Protein AF-A0A385U090-F1 (afdb_monomer_lite)

Secondary structure (DSSP, 8-state):
----------------PPB--HHHHHHHHHHHHHHHHHHHHHHHHHHHHS-GGGGGGEEEEEEEEEEESS--BPPHHHHHTTEEEETTEEEEEEEEEEE-HHHHHHHHHHHHHHTT---EEEEEEEEETTEEEEEEEEEEE-TTS-EEEEEEEEE--TT-SGGGGT-HHHHHHHHHHHHHHHHTTTT--TT-S--HHHHHHHHHHHHHHHHHHHHHHHHHHHHTT-----------------------HHHHHHHHHHHHHHHTTTS-HHHHHHHHHHHHTS---S-GGGS-HHHHHHHHHHHHHHHHHHHH-

Sequence (313 aa):
MAGNHGRWQHDGSESQKKELSGGLADHLLGVAFEKRKLAKDHIQQVYDSVPAKYHKHIRILSQKEKIWDKDFFLTDEQRRRGLHSYHSKTFVETFRPYVDVEGRITEMIDVHQEHDSGYTLETYADQIGTHWVIECVFDGLNKKGQPVKTRDRAVIGFGGTGVDATNPIENATTSAVGRSLAQAGYGCIGSGLTSFEDMFIDISRQKALEDLNNERKSRVMNQNDRGDVQDLDRDFSRMTKQTCEPDDPVKMKNSLINQLIHLTKGFDQTYVKNRISQLLKVTFNGRFNSLEVGQLRLVEMYFKQEIEDQQVS

Foldseek 3Di:
DDDDDDDPPPPDPPVPFAADDDPSLVVLLVVLQVQQVVLVVLVVLQCVPDPPVLPVQKDKDKDWAWPFQAFHDYDPVSVVSQWDGDPRTITGIHIHIFGFLVSLVVLQVVLCVVQVHDKDWDWDWDDDPPWIKIKIWIFAAASVRHTDIFIFIFTQLDVADDCSPPPSPVVRSRLNSSLRSVVSVGRDRPDDSPHVSVVVCVVSVVVVVVVVVVVVVVVVVVVVPDDDDDDDDDDDDDDDPPPPDPDDLVNLLVVLQVLLCVLCVPPDLVVLQVVLCVQVVHNRPSHSVVDHSVSSVSSNVVSVVVVVVVVVD

Radius of gyration: 26.28 Å; chains: 1; bounding box: 70×74×56 Å

Organism: Paenibacillus lautus (NCBI:txid1401)

pLDDT: mean 83.62, std 20.25, range [34.16, 98.69]

Structure (mmCIF, N/CA/C/O backbone):
data_AF-A0A385U090-F1
#
_entry.id   AF-A0A385U090-F1
#
loop_
_atom_site.group_PDB
_atom_site.id
_atom_site.type_symbol
_atom_site.label_atom_id
_atom_site.label_alt_id
_atom_site.label_comp_id
_atom_site.label_asym_id
_atom_site.label_entity_id
_atom_site.label_seq_id
_atom_site.pdbx_PDB_ins_code
_atom_site.Cartn_x
_atom_site.Cartn_y
_atom_site.Cartn_z
_atom_site.occupancy
_atom_site.B_iso_or_equiv
_atom_site.auth_seq_id
_atom_site.auth_comp_id
_atom_site.auth_asym_id
_atom_site.auth_atom_id
_atom_site.pdbx_PDB_model_num
ATOM 1 N N . MET A 1 1 ? 29.083 -45.190 -1.807 1.00 43.16 1 MET A N 1
ATOM 2 C CA . MET A 1 1 ? 27.803 -44.866 -2.468 1.00 43.16 1 MET A CA 1
ATOM 3 C C . MET A 1 1 ? 27.983 -43.535 -3.175 1.00 43.16 1 MET A C 1
ATOM 5 O O . MET A 1 1 ? 28.222 -42.541 -2.504 1.00 43.16 1 MET A O 1
ATOM 9 N N . ALA A 1 2 ? 28.029 -43.551 -4.506 1.00 34.72 2 ALA A N 1
ATOM 10 C CA . ALA A 1 2 ? 28.330 -42.381 -5.326 1.00 34.72 2 ALA A CA 1
ATOM 11 C C . ALA A 1 2 ? 27.049 -41.565 -5.561 1.00 34.72 2 ALA A C 1
ATOM 13 O O . ALA A 1 2 ? 26.057 -42.101 -6.053 1.00 34.72 2 ALA A O 1
ATOM 14 N N . GLY A 1 3 ? 27.067 -40.294 -5.156 1.00 38.06 3 GLY A N 1
ATOM 15 C CA . GLY A 1 3 ? 25.958 -39.361 -5.325 1.00 38.06 3 GLY A CA 1
ATOM 16 C C . GLY A 1 3 ? 25.846 -38.905 -6.776 1.00 38.06 3 GLY A C 1
ATOM 17 O O . GLY A 1 3 ? 26.773 -38.318 -7.329 1.00 38.06 3 GLY A O 1
ATOM 18 N N . ASN A 1 4 ? 24.702 -39.198 -7.384 1.00 42.66 4 ASN A N 1
ATOM 19 C CA . ASN A 1 4 ? 24.348 -38.815 -8.740 1.00 42.66 4 ASN A CA 1
ATOM 20 C C . ASN A 1 4 ? 23.960 -37.323 -8.758 1.00 42.66 4 ASN A C 1
ATOM 22 O O . ASN A 1 4 ? 22.844 -36.962 -8.386 1.00 42.66 4 ASN A O 1
ATOM 26 N N . HIS A 1 5 ? 24.889 -36.441 -9.133 1.00 43.16 5 HIS A N 1
ATOM 27 C CA . HIS A 1 5 ? 24.598 -35.023 -9.345 1.00 43.16 5 HIS A CA 1
ATOM 28 C C . HIS A 1 5 ? 23.884 -34.839 -10.688 1.00 43.16 5 HIS A C 1
ATOM 30 O O . HIS A 1 5 ? 24.512 -34.814 -11.747 1.00 43.16 5 HIS A O 1
ATOM 36 N N . GLY A 1 6 ? 22.556 -34.710 -10.629 1.00 43.78 6 GLY A N 1
ATOM 37 C CA . GLY A 1 6 ? 21.714 -34.346 -11.763 1.00 43.78 6 GLY A CA 1
ATOM 38 C C . GLY A 1 6 ? 22.148 -33.006 -12.356 1.00 43.78 6 GLY A C 1
ATOM 39 O O . GLY A 1 6 ? 21.967 -31.946 -11.757 1.00 43.78 6 GLY A O 1
ATOM 40 N N . ARG A 1 7 ? 22.755 -33.079 -13.539 1.00 42.81 7 ARG A N 1
ATOM 41 C CA . ARG A 1 7 ? 23.163 -31.950 -14.371 1.00 42.81 7 ARG A CA 1
ATOM 42 C C . ARG A 1 7 ? 21.901 -31.355 -14.994 1.00 42.81 7 ARG A C 1
ATOM 44 O O . ARG A 1 7 ? 21.376 -31.908 -15.954 1.00 42.81 7 ARG A O 1
ATOM 51 N N . TRP A 1 8 ? 21.400 -30.261 -14.428 1.00 44.75 8 TRP A N 1
ATOM 52 C CA . TRP A 1 8 ? 20.322 -29.478 -15.032 1.00 44.75 8 TRP A CA 1
ATOM 53 C C . TRP A 1 8 ? 20.820 -28.919 -16.369 1.00 44.75 8 TRP A C 1
ATOM 55 O O . TRP A 1 8 ? 21.643 -28.004 -16.404 1.00 44.75 8 TRP A O 1
ATOM 65 N N . GLN A 1 9 ? 20.379 -29.518 -17.475 1.00 41.75 9 GLN A N 1
ATOM 66 C CA . GLN A 1 9 ? 20.549 -28.948 -18.805 1.00 41.75 9 GLN A CA 1
ATOM 67 C C . GLN A 1 9 ? 19.561 -27.785 -18.923 1.00 41.75 9 GLN A C 1
ATOM 69 O O . GLN A 1 9 ? 18.361 -27.991 -19.072 1.00 41.75 9 GLN A O 1
ATOM 74 N N . HIS A 1 10 ? 20.065 -26.558 -18.789 1.00 47.38 10 HIS A N 1
ATOM 75 C CA . HIS A 1 10 ? 19.326 -25.374 -19.206 1.00 47.38 10 HIS A CA 1
ATOM 76 C C . HIS A 1 10 ? 19.233 -25.398 -20.731 1.00 47.38 10 HIS A C 1
ATOM 78 O O . HIS A 1 10 ? 20.244 -25.261 -21.418 1.00 47.38 10 HIS A O 1
ATOM 84 N N . ASP A 1 11 ? 18.024 -25.625 -21.235 1.00 43.97 11 ASP A N 1
ATOM 85 C CA . ASP A 1 11 ? 17.726 -25.642 -22.660 1.00 43.97 11 ASP A CA 1
ATOM 86 C C . ASP A 1 11 ? 18.003 -24.251 -23.260 1.00 43.97 11 ASP A C 1
ATOM 88 O O . ASP A 1 11 ? 17.459 -23.222 -22.839 1.00 43.97 11 ASP A O 1
ATOM 92 N N . GLY A 1 12 ? 18.981 -24.225 -24.162 1.00 46.25 12 GLY A N 1
ATOM 93 C CA . GLY A 1 12 ? 19.768 -23.059 -24.549 1.00 46.25 12 GLY A CA 1
ATOM 94 C C . GLY A 1 12 ? 19.120 -22.220 -25.639 1.00 46.25 12 GLY A C 1
ATOM 95 O O . GLY A 1 12 ? 19.606 -22.185 -26.766 1.00 46.25 12 GLY A O 1
ATOM 96 N N . SER A 1 13 ? 18.088 -21.458 -25.285 1.00 50.94 13 SER A N 1
ATOM 97 C CA . SER A 1 13 ? 17.701 -20.270 -26.057 1.00 50.94 13 SER A CA 1
ATOM 98 C C . SER A 1 13 ? 18.010 -18.996 -25.269 1.00 50.94 13 SER A C 1
ATOM 100 O O . SER A 1 13 ? 17.135 -18.184 -24.969 1.00 50.94 13 SER A O 1
ATOM 102 N N . GLU A 1 14 ? 19.292 -18.793 -24.934 1.00 58.31 14 GLU A N 1
ATOM 103 C CA . GLU A 1 14 ? 19.805 -17.467 -24.567 1.00 58.31 14 GLU A CA 1
ATOM 104 C C . GLU A 1 14 ? 19.664 -16.548 -25.786 1.00 58.31 14 GLU A C 1
ATOM 106 O O . GLU A 1 14 ? 20.585 -16.348 -26.577 1.00 58.31 14 GLU A O 1
ATOM 111 N N . SER A 1 15 ? 18.464 -15.998 -25.970 1.00 63.72 15 SER A N 1
ATOM 112 C CA . SER A 1 15 ? 18.256 -14.869 -26.864 1.00 63.72 15 SER A CA 1
ATOM 113 C C . SER A 1 15 ? 19.209 -13.775 -26.403 1.00 63.72 15 SER A C 1
ATOM 115 O O . SER A 1 15 ? 19.031 -13.224 -25.316 1.00 63.72 15 SER A O 1
ATOM 117 N N . GLN A 1 16 ? 20.253 -13.516 -27.195 1.00 80.38 16 GLN A N 1
ATOM 118 C CA . GLN A 1 16 ? 21.273 -12.519 -26.889 1.00 80.38 16 GLN A CA 1
ATOM 119 C C . GLN A 1 16 ? 20.584 -11.204 -26.528 1.00 80.38 16 GLN A C 1
ATOM 121 O O . GLN A 1 16 ? 19.959 -10.556 -27.376 1.00 80.38 16 GLN A O 1
ATOM 126 N N . LYS A 1 17 ? 20.651 -10.832 -25.246 1.00 85.62 17 LYS A N 1
ATOM 127 C CA . LYS A 1 17 ? 20.051 -9.589 -24.772 1.00 85.62 17 LYS A CA 1
ATOM 128 C C . LYS A 1 17 ? 20.742 -8.445 -25.490 1.00 85.62 17 LYS A C 1
ATOM 130 O O . LYS A 1 17 ? 21.960 -8.305 -25.416 1.00 85.62 17 LYS A O 1
ATOM 135 N N . LYS A 1 18 ? 19.959 -7.622 -26.181 1.00 93.44 18 LYS A N 1
ATOM 136 C CA . LYS A 1 18 ? 20.488 -6.419 -26.818 1.00 93.44 18 LYS A CA 1
ATOM 137 C C . LYS A 1 18 ? 20.884 -5.422 -25.733 1.00 93.44 18 LYS A C 1
ATOM 139 O O . LYS A 1 18 ? 20.176 -5.267 -24.735 1.00 93.44 18 LYS A O 1
ATOM 144 N N . GLU A 1 19 ? 22.013 -4.758 -25.928 1.00 95.88 19 GLU A N 1
ATOM 145 C CA . GLU A 1 19 ? 22.405 -3.626 -25.094 1.00 95.88 19 GLU A CA 1
ATOM 146 C C . GLU A 1 19 ? 21.420 -2.469 -25.288 1.00 95.88 19 GLU A C 1
ATOM 148 O O . GLU A 1 19 ? 20.970 -2.199 -26.407 1.00 95.88 19 GLU A O 1
ATOM 153 N N . LEU A 1 20 ? 21.057 -1.799 -24.192 1.00 95.69 20 LEU A N 1
ATOM 154 C CA . LEU A 1 20 ? 20.222 -0.606 -24.251 1.00 95.69 20 LEU A CA 1
ATOM 155 C C . LEU A 1 20 ? 21.060 0.580 -24.748 1.00 95.69 20 LEU A C 1
ATOM 157 O O . LEU A 1 20 ? 21.873 1.117 -23.998 1.00 95.69 20 LEU A O 1
ATOM 161 N N . SER A 1 21 ? 20.841 1.010 -25.990 1.00 96.12 21 SER A N 1
ATOM 162 C CA . SER A 1 21 ? 21.593 2.101 -26.624 1.00 96.12 21 SER A CA 1
ATOM 163 C C . SER A 1 21 ? 20.709 3.043 -27.458 1.00 96.12 21 SER A C 1
ATOM 165 O O . SER A 1 21 ? 19.526 2.779 -27.699 1.00 96.12 21 SER A O 1
ATOM 167 N N . GLY A 1 22 ? 21.287 4.174 -27.879 1.00 96.19 22 GLY A N 1
ATOM 168 C CA . GLY A 1 22 ? 20.641 5.182 -28.727 1.00 96.19 22 GLY A CA 1
ATOM 169 C C . GLY A 1 22 ? 19.466 5.904 -28.058 1.00 96.19 22 GLY A C 1
ATOM 170 O O . GLY A 1 22 ? 19.339 5.919 -26.836 1.00 96.19 22 GLY A O 1
ATOM 171 N N . GLY A 1 23 ? 18.563 6.466 -28.867 1.00 96.50 23 GLY A N 1
ATOM 172 C CA . GLY A 1 23 ? 17.454 7.291 -28.364 1.00 96.50 23 GLY A CA 1
ATOM 173 C C . GLY A 1 23 ? 16.483 6.565 -27.422 1.00 96.50 23 GLY A C 1
ATOM 174 O O . GLY A 1 23 ? 15.829 7.204 -26.601 1.00 96.50 23 GLY A O 1
ATOM 175 N N . LEU A 1 24 ? 16.409 5.228 -27.481 1.00 96.12 24 LEU A N 1
ATOM 176 C CA . LEU A 1 24 ? 15.633 4.450 -26.512 1.00 96.12 24 LEU A CA 1
ATOM 177 C C . LEU A 1 24 ? 16.283 4.467 -25.121 1.00 96.12 24 LEU A C 1
ATOM 179 O O . LEU A 1 24 ? 15.573 4.564 -24.122 1.00 96.12 24 LEU A O 1
ATOM 183 N N . ALA A 1 25 ? 17.616 4.393 -25.050 1.00 96.94 25 ALA A N 1
ATOM 184 C CA . ALA A 1 25 ? 18.343 4.497 -23.789 1.00 96.94 25 ALA A CA 1
ATOM 185 C C . ALA A 1 25 ? 18.103 5.860 -23.135 1.00 96.94 25 ALA A C 1
ATOM 187 O O . ALA A 1 25 ? 17.746 5.915 -21.958 1.00 96.94 25 ALA A O 1
ATOM 188 N N . ASP A 1 26 ? 18.211 6.938 -23.915 1.00 96.81 26 ASP A N 1
ATOM 189 C CA . ASP A 1 26 ? 17.968 8.303 -23.440 1.00 96.81 26 ASP A CA 1
ATOM 190 C C . ASP A 1 26 ? 16.534 8.476 -22.936 1.00 96.81 26 ASP A C 1
ATOM 192 O O . ASP A 1 26 ? 16.309 9.035 -21.861 1.00 96.81 26 ASP A O 1
ATOM 196 N N . HIS A 1 27 ? 15.559 7.924 -23.664 1.00 96.94 27 HIS A N 1
ATOM 197 C CA . HIS A 1 27 ? 14.160 7.945 -23.254 1.00 96.94 27 HIS A CA 1
ATOM 198 C C . HIS A 1 27 ? 13.934 7.220 -21.917 1.00 96.94 27 HIS A C 1
ATOM 200 O O . HIS A 1 27 ? 13.366 7.804 -20.993 1.00 96.94 27 HIS A O 1
ATOM 206 N N . LEU A 1 28 ? 14.402 5.971 -21.780 1.00 96.88 28 LEU A N 1
ATOM 207 C CA . LEU A 1 28 ? 14.214 5.193 -20.548 1.00 96.88 28 LEU A CA 1
ATOM 208 C C . LEU A 1 28 ? 14.949 5.812 -19.353 1.00 96.88 28 LEU A C 1
ATOM 210 O O . LEU A 1 28 ? 14.422 5.801 -18.240 1.00 96.88 28 LEU A O 1
ATOM 214 N N . LEU A 1 29 ? 16.132 6.389 -19.574 1.00 96.94 29 LEU A N 1
ATOM 215 C CA . LEU A 1 29 ? 16.861 7.130 -18.546 1.00 96.94 29 LEU A CA 1
ATOM 216 C C . LEU A 1 29 ? 16.132 8.412 -18.131 1.00 96.94 29 LEU A C 1
ATOM 218 O O . LEU A 1 29 ? 16.083 8.707 -16.938 1.00 96.94 29 LEU A O 1
ATOM 222 N N . GLY A 1 30 ? 15.531 9.137 -19.078 1.00 95.19 30 GLY A N 1
ATOM 223 C CA . GLY A 1 30 ? 14.687 10.298 -18.791 1.00 95.19 30 GLY A CA 1
ATOM 224 C C . GLY A 1 30 ? 13.473 9.932 -17.934 1.00 95.19 30 GLY A C 1
ATOM 225 O O . GLY A 1 30 ? 13.233 10.556 -16.901 1.00 95.19 30 GLY A O 1
ATOM 226 N N . VAL A 1 31 ? 12.761 8.858 -18.296 1.00 95.25 31 VAL A N 1
ATOM 227 C CA . VAL A 1 31 ? 11.624 8.337 -17.513 1.00 95.25 31 VAL A CA 1
ATOM 228 C C . VAL A 1 31 ? 12.063 7.906 -16.111 1.00 95.25 31 VAL A C 1
ATOM 230 O O . VAL A 1 31 ? 11.397 8.226 -15.125 1.00 95.25 31 VAL A O 1
ATOM 233 N N . ALA A 1 32 ? 13.189 7.196 -16.001 1.00 96.12 32 ALA A N 1
ATOM 234 C CA . ALA A 1 32 ? 13.725 6.766 -14.714 1.00 96.12 32 ALA A CA 1
ATOM 235 C C . ALA A 1 32 ? 14.121 7.956 -13.828 1.00 96.12 32 ALA A C 1
ATOM 237 O O . ALA A 1 32 ? 13.836 7.951 -12.629 1.00 96.12 32 ALA A O 1
ATOM 238 N N . PHE A 1 33 ? 14.738 8.987 -14.410 1.00 96.25 33 PHE A N 1
ATOM 239 C CA . PHE A 1 33 ? 15.107 10.209 -13.704 1.00 96.25 33 PHE A CA 1
ATOM 240 C C . PHE A 1 33 ? 13.880 10.939 -13.148 1.00 96.25 33 PHE A C 1
ATOM 242 O O . PHE A 1 33 ? 13.846 11.225 -11.952 1.00 96.25 33 PHE A O 1
ATOM 249 N N . GLU A 1 34 ? 12.857 11.171 -13.975 1.00 93.81 34 GLU A N 1
ATOM 250 C CA . GLU A 1 34 ? 11.607 11.815 -13.549 1.00 93.81 34 GLU A CA 1
ATOM 251 C C . GLU A 1 34 ? 10.923 11.031 -12.422 1.00 93.81 34 GLU A C 1
ATOM 253 O O . GLU A 1 34 ? 10.589 11.594 -11.380 1.00 93.81 34 GLU A O 1
ATOM 258 N N . LYS A 1 35 ? 10.798 9.704 -12.558 1.00 92.50 35 LYS A N 1
ATOM 259 C CA . LYS A 1 35 ? 10.202 8.856 -11.511 1.00 92.50 35 LYS A CA 1
ATOM 260 C C . LYS A 1 35 ? 10.972 8.917 -10.192 1.00 92.50 35 LYS A C 1
ATOM 262 O O . LYS A 1 35 ? 10.363 9.018 -9.129 1.00 92.50 35 LYS A O 1
ATOM 267 N N . ARG A 1 36 ? 12.307 8.889 -10.236 1.00 94.94 36 ARG A N 1
ATOM 268 C CA . ARG A 1 36 ? 13.145 9.005 -9.031 1.00 94.94 36 ARG A CA 1
ATOM 269 C C . ARG A 1 36 ? 13.064 10.391 -8.400 1.00 94.94 36 ARG A C 1
ATOM 271 O O . ARG A 1 36 ? 13.081 10.487 -7.175 1.00 94.94 36 ARG A O 1
ATOM 278 N N . LYS A 1 37 ? 12.976 11.444 -9.215 1.00 94.62 37 LYS A N 1
ATOM 279 C CA . LYS A 1 37 ? 12.782 12.817 -8.744 1.00 94.62 37 LYS A CA 1
ATOM 280 C C . LYS A 1 37 ? 11.446 12.948 -8.014 1.00 94.62 37 LYS A C 1
ATOM 282 O O . LYS A 1 37 ? 11.448 13.337 -6.854 1.00 94.62 37 LYS A O 1
ATOM 287 N N . LEU A 1 38 ? 10.348 12.503 -8.630 1.00 90.50 38 LEU A N 1
ATOM 288 C CA . LEU A 1 38 ? 9.024 12.482 -8.001 1.00 90.50 38 LEU A CA 1
ATOM 289 C C . LEU A 1 38 ? 9.014 11.674 -6.697 1.00 90.50 38 LEU A C 1
ATOM 291 O O . LEU A 1 38 ? 8.437 12.117 -5.711 1.00 90.50 38 LEU A O 1
ATOM 295 N N . ALA A 1 39 ? 9.682 10.517 -6.663 1.00 90.88 39 ALA A N 1
ATOM 296 C CA . ALA A 1 39 ? 9.800 9.713 -5.447 1.00 90.88 39 ALA A CA 1
ATOM 297 C C . ALA A 1 39 ? 10.562 10.451 -4.331 1.00 90.88 39 ALA A C 1
ATOM 299 O O . ALA A 1 39 ? 10.143 10.426 -3.176 1.00 90.88 39 ALA A O 1
ATOM 300 N N . LYS A 1 40 ? 11.655 11.147 -4.669 1.00 94.75 40 LYS A N 1
ATOM 301 C CA . LYS A 1 40 ? 12.420 11.965 -3.716 1.00 94.75 40 LYS A CA 1
ATOM 302 C C . LYS A 1 40 ? 11.594 13.139 -3.187 1.00 94.75 40 LYS A C 1
ATOM 304 O O . LYS A 1 40 ? 11.569 13.355 -1.978 1.00 94.75 40 LYS A O 1
ATOM 309 N N . ASP A 1 41 ? 10.921 13.862 -4.077 1.00 90.38 41 ASP A N 1
ATOM 310 C CA . ASP A 1 41 ? 10.070 14.997 -3.715 1.00 90.38 41 ASP A CA 1
ATOM 311 C C . ASP A 1 41 ? 8.911 14.529 -2.824 1.00 90.38 41 ASP A C 1
ATOM 313 O O . ASP A 1 41 ? 8.598 15.165 -1.821 1.00 90.38 41 ASP A O 1
ATOM 317 N N . HIS A 1 42 ? 8.334 13.363 -3.127 1.00 90.62 42 HIS A N 1
ATOM 318 C CA . HIS A 1 42 ? 7.307 12.745 -2.299 1.00 90.62 42 HIS A CA 1
ATOM 319 C C . HIS A 1 42 ? 7.829 12.403 -0.900 1.00 90.62 42 HIS A C 1
ATOM 321 O O . HIS A 1 42 ? 7.183 12.769 0.074 1.00 90.62 42 HIS A O 1
ATOM 327 N N . ILE A 1 43 ? 9.005 11.771 -0.771 1.00 93.94 43 ILE A N 1
ATOM 328 C CA . ILE A 1 43 ? 9.621 11.493 0.541 1.00 93.94 43 ILE A CA 1
ATOM 329 C C . ILE A 1 43 ? 9.753 12.782 1.356 1.00 93.94 43 ILE A C 1
ATOM 331 O O . ILE A 1 43 ? 9.355 12.798 2.519 1.00 93.94 43 ILE A O 1
ATOM 335 N N . GLN A 1 44 ? 10.255 13.862 0.751 1.00 94.06 44 GLN A N 1
ATOM 336 C CA . GLN A 1 44 ? 10.381 15.148 1.438 1.00 94.06 44 GLN A CA 1
ATOM 337 C C . GLN A 1 44 ? 9.018 15.665 1.920 1.00 94.06 44 GLN A C 1
ATOM 339 O O . GLN A 1 44 ? 8.871 15.981 3.096 1.00 94.06 44 GLN A O 1
ATOM 344 N N . GLN A 1 45 ? 7.997 15.642 1.057 1.00 90.56 45 GLN A N 1
ATOM 345 C CA . GLN A 1 45 ? 6.632 16.045 1.418 1.00 90.56 45 GLN A CA 1
ATOM 346 C C . GLN A 1 45 ? 6.064 15.241 2.597 1.00 90.56 45 GLN A C 1
ATOM 348 O O . GLN A 1 45 ? 5.297 15.778 3.397 1.00 90.56 45 GLN A O 1
ATOM 353 N N . VAL A 1 46 ? 6.422 13.961 2.737 1.00 91.94 46 VAL A N 1
ATOM 354 C CA . VAL A 1 46 ? 6.008 13.153 3.896 1.00 91.94 46 VAL A CA 1
ATOM 355 C C . VAL A 1 46 ? 6.652 13.653 5.176 1.00 91.94 46 VAL A C 1
ATOM 357 O O . VAL A 1 46 ? 5.948 13.865 6.158 1.00 91.94 46 VAL A O 1
ATOM 360 N N . TYR A 1 47 ? 7.966 13.869 5.174 1.00 95.19 47 TYR A N 1
ATOM 361 C CA . TYR A 1 47 ? 8.657 14.388 6.354 1.00 95.19 47 TYR A CA 1
ATOM 362 C C . TYR A 1 47 ? 8.180 15.796 6.731 1.00 95.19 47 TYR A C 1
ATOM 364 O O . TYR A 1 47 ? 8.108 16.107 7.918 1.00 95.19 47 TYR A O 1
ATOM 372 N N . ASP A 1 48 ? 7.788 16.605 5.745 1.00 92.62 48 ASP A N 1
ATOM 373 C CA . ASP A 1 48 ? 7.244 17.945 5.973 1.00 92.62 48 ASP A CA 1
ATOM 374 C C . ASP A 1 48 ? 5.808 17.918 6.536 1.00 92.62 48 ASP A C 1
ATOM 376 O O . ASP A 1 48 ? 5.415 18.824 7.269 1.00 92.62 48 ASP A O 1
ATOM 380 N N . SER A 1 49 ? 5.007 16.899 6.197 1.00 89.62 49 SER A N 1
ATOM 381 C CA . SER A 1 49 ? 3.585 16.815 6.578 1.00 89.62 49 SER A CA 1
ATOM 382 C C . SER A 1 49 ? 3.308 15.968 7.821 1.00 89.62 49 SER A C 1
ATOM 384 O O . SER A 1 49 ? 2.320 16.209 8.517 1.00 89.62 49 SER A O 1
ATOM 386 N N . VAL A 1 50 ? 4.151 14.978 8.117 1.00 91.88 50 VAL A N 1
ATOM 387 C CA . VAL A 1 50 ? 4.007 14.110 9.290 1.00 91.88 50 VAL A CA 1
ATOM 388 C C . VAL A 1 50 ? 4.651 14.786 10.508 1.00 91.88 50 VAL A C 1
ATOM 390 O O . VAL A 1 50 ? 5.799 15.223 10.415 1.00 91.88 50 VAL A O 1
ATOM 393 N N . PRO A 1 51 ? 3.980 14.846 11.675 1.00 94.75 51 PRO A N 1
ATOM 394 C CA . PRO A 1 51 ? 4.581 15.376 12.895 1.00 94.75 51 PRO A CA 1
ATOM 395 C C . PRO A 1 51 ? 5.909 14.693 13.253 1.00 94.75 51 PRO A C 1
ATOM 397 O O . PRO A 1 51 ? 6.015 13.465 13.229 1.00 94.75 51 PRO A O 1
ATOM 400 N N . ALA A 1 52 ? 6.904 15.485 13.669 1.00 97.12 52 ALA A N 1
ATOM 401 C CA . ALA A 1 52 ? 8.271 15.012 13.921 1.00 97.12 52 ALA A CA 1
ATOM 402 C C . ALA A 1 52 ? 8.358 13.827 14.901 1.00 97.12 52 ALA A C 1
ATOM 404 O O . ALA A 1 52 ? 9.186 12.933 14.725 1.00 97.12 52 ALA A O 1
ATOM 405 N N . LYS A 1 53 ? 7.462 13.764 15.898 1.00 97.50 53 LYS A N 1
ATOM 406 C CA . LYS A 1 53 ? 7.398 12.649 16.860 1.00 97.50 53 LYS A CA 1
ATOM 407 C C . LYS A 1 53 ? 7.157 11.280 16.206 1.00 97.50 53 LYS A C 1
ATOM 409 O O . LYS A 1 53 ? 7.575 10.267 16.764 1.00 97.50 53 LYS A O 1
ATOM 414 N N . TYR A 1 54 ? 6.557 11.245 15.014 1.00 97.19 54 TYR A N 1
ATOM 415 C CA . TYR A 1 54 ? 6.269 10.012 14.280 1.00 97.19 54 TYR A CA 1
ATOM 416 C C . TYR A 1 54 ? 7.304 9.676 13.198 1.00 97.19 54 TYR A C 1
ATOM 418 O O . TYR A 1 54 ? 7.245 8.595 12.617 1.00 97.19 54 TYR A O 1
ATOM 426 N N . HIS A 1 55 ? 8.298 10.537 12.943 1.00 97.12 55 HIS A N 1
ATOM 427 C CA . HIS A 1 55 ? 9.305 10.307 11.893 1.00 97.12 55 HIS A CA 1
ATOM 428 C C . HIS A 1 55 ? 10.096 9.008 12.087 1.00 97.12 55 HIS A C 1
ATOM 430 O O . HIS A 1 55 ? 10.475 8.369 11.107 1.00 97.12 55 HIS A O 1
ATOM 436 N N . LYS A 1 56 ? 10.289 8.567 13.340 1.00 97.75 56 LYS A N 1
ATOM 437 C CA . LYS A 1 56 ? 10.960 7.295 13.669 1.00 97.75 56 LYS A CA 1
ATOM 438 C C . LYS A 1 56 ? 10.228 6.050 13.142 1.00 97.75 56 LYS A C 1
ATOM 440 O O . LYS A 1 56 ? 10.846 4.991 13.036 1.00 97.75 56 LYS A O 1
ATOM 445 N N . HIS A 1 57 ? 8.946 6.181 12.802 1.00 97.50 57 HIS A N 1
ATOM 446 C CA . HIS A 1 57 ? 8.096 5.116 12.264 1.00 97.50 57 HIS A CA 1
ATOM 447 C C . HIS A 1 57 ? 7.996 5.133 10.734 1.00 97.50 57 HIS A C 1
ATOM 449 O O . HIS A 1 57 ? 7.353 4.266 10.144 1.00 97.50 57 HIS A O 1
ATOM 455 N N . ILE A 1 58 ? 8.635 6.103 10.071 1.00 95.62 58 ILE A N 1
ATOM 456 C CA . ILE A 1 58 ? 8.695 6.155 8.612 1.00 95.62 58 ILE A CA 1
ATOM 457 C C . ILE A 1 58 ? 9.792 5.195 8.138 1.00 95.62 58 ILE A C 1
ATOM 459 O O . ILE A 1 58 ? 10.964 5.301 8.505 1.00 95.62 58 ILE A O 1
ATOM 463 N N . ARG A 1 59 ? 9.402 4.235 7.304 1.00 94.81 59 ARG A N 1
ATOM 464 C CA . ARG A 1 59 ? 10.266 3.291 6.596 1.00 94.81 59 ARG A CA 1
ATOM 465 C C . ARG A 1 59 ? 10.323 3.683 5.129 1.00 94.81 59 ARG A C 1
ATOM 467 O O . ARG A 1 59 ? 9.306 4.016 4.530 1.00 94.81 59 ARG A O 1
ATOM 474 N N . ILE A 1 60 ? 11.513 3.626 4.545 1.00 95.00 60 ILE A N 1
ATOM 475 C CA . ILE A 1 60 ? 11.721 3.897 3.123 1.00 95.00 60 ILE A CA 1
ATOM 476 C C . ILE A 1 60 ? 11.856 2.556 2.410 1.00 95.00 60 ILE A C 1
ATOM 478 O O . ILE A 1 60 ? 12.849 1.851 2.580 1.00 95.00 60 ILE A O 1
ATOM 482 N N . LEU A 1 61 ? 10.833 2.185 1.645 1.00 91.38 61 LEU A N 1
ATOM 483 C CA . LEU A 1 61 ? 10.738 0.879 1.003 1.00 91.38 61 LEU A CA 1
ATOM 484 C C . LEU A 1 61 ? 11.121 0.998 -0.472 1.00 91.38 61 LEU A C 1
ATOM 486 O O . LEU A 1 61 ? 10.637 1.885 -1.176 1.00 91.38 61 LEU A O 1
ATOM 490 N N . SER A 1 62 ? 12.004 0.112 -0.938 1.00 91.81 62 SER A N 1
ATOM 491 C CA . SER A 1 62 ? 12.354 0.024 -2.360 1.00 91.81 62 SER A CA 1
ATOM 492 C C . SER A 1 62 ? 11.185 -0.562 -3.153 1.00 91.81 62 SER A C 1
ATOM 494 O O . SER A 1 62 ? 10.595 -1.571 -2.762 1.00 91.81 62 SER A O 1
ATOM 496 N N . GLN A 1 63 ? 10.865 0.060 -4.286 1.00 90.25 63 GLN A N 1
ATOM 497 C CA . GLN A 1 63 ? 9.853 -0.398 -5.224 1.00 90.25 63 GLN A CA 1
ATOM 498 C C . GLN A 1 63 ? 10.403 -0.385 -6.648 1.00 90.25 63 GLN A C 1
ATOM 500 O O . GLN A 1 63 ? 10.876 0.634 -7.153 1.00 90.25 63 GLN A O 1
ATOM 505 N N . LYS A 1 64 ? 10.284 -1.528 -7.327 1.00 93.31 64 LYS A N 1
ATOM 506 C CA . LYS A 1 64 ? 10.615 -1.662 -8.747 1.00 93.31 64 LYS A CA 1
ATOM 507 C C . LYS A 1 64 ? 9.369 -1.394 -9.582 1.00 93.31 64 LYS A C 1
ATOM 509 O O . LYS A 1 64 ? 8.428 -2.181 -9.569 1.00 93.31 64 LYS A O 1
ATOM 514 N N . GLU A 1 65 ? 9.371 -0.302 -10.334 1.00 93.00 65 GLU A N 1
ATOM 515 C CA . GLU A 1 65 ? 8.287 0.052 -11.248 1.00 93.00 65 GLU A CA 1
ATOM 516 C C . GLU A 1 65 ? 8.667 -0.316 -12.677 1.00 93.00 65 GLU A C 1
ATOM 518 O O . GLU A 1 65 ? 9.707 0.113 -13.175 1.00 93.00 65 GLU A O 1
ATOM 523 N N . LYS A 1 66 ? 7.830 -1.104 -13.359 1.00 96.62 66 LYS A N 1
ATOM 524 C CA . LYS A 1 66 ? 8.065 -1.464 -14.761 1.00 96.62 66 LYS A CA 1
ATOM 525 C C . LYS A 1 66 ? 7.957 -0.214 -15.636 1.00 96.62 66 LYS A C 1
ATOM 527 O O . LYS A 1 66 ? 6.950 0.487 -15.584 1.00 96.62 66 LYS A O 1
ATOM 532 N N . ILE A 1 67 ? 8.965 0.021 -16.469 1.00 96.81 67 ILE A N 1
ATOM 533 C CA . ILE A 1 67 ? 8.987 1.119 -17.447 1.00 96.81 67 ILE A CA 1
ATOM 534 C C . ILE A 1 67 ? 9.052 0.621 -18.891 1.00 96.81 67 ILE A C 1
ATOM 536 O O . ILE A 1 67 ? 8.827 1.407 -19.804 1.00 96.81 67 ILE A O 1
ATOM 540 N N . TRP A 1 68 ? 9.346 -0.667 -19.111 1.00 97.50 68 TRP A N 1
ATOM 541 C CA . TRP A 1 68 ? 9.397 -1.255 -20.450 1.00 97.50 68 TRP A CA 1
ATOM 542 C C . TRP A 1 68 ? 9.152 -2.773 -20.448 1.00 97.50 68 TRP A C 1
ATOM 544 O O . TRP A 1 68 ? 9.508 -3.463 -19.491 1.00 97.50 68 TRP A O 1
ATOM 554 N N . ASP A 1 69 ? 8.593 -3.298 -21.543 1.00 96.19 69 ASP A N 1
ATOM 555 C CA . ASP A 1 69 ? 8.251 -4.722 -21.752 1.00 96.19 69 ASP A CA 1
ATOM 556 C C . ASP A 1 69 ? 9.323 -5.503 -22.536 1.00 96.19 69 ASP A C 1
ATOM 558 O O . ASP A 1 69 ? 9.027 -6.424 -23.297 1.00 96.19 69 ASP A O 1
ATOM 562 N N . LYS A 1 70 ? 10.587 -5.099 -22.392 1.00 95.06 70 LYS A N 1
ATOM 563 C CA . LYS A 1 70 ? 11.758 -5.857 -22.854 1.00 95.06 70 LYS A CA 1
ATOM 564 C C . LYS A 1 70 ? 12.848 -5.743 -21.808 1.00 95.06 70 LYS A C 1
ATOM 566 O O . LYS A 1 70 ? 12.922 -4.715 -21.143 1.00 95.06 70 LYS A O 1
ATOM 571 N N . ASP A 1 71 ? 13.681 -6.767 -21.677 1.00 95.12 71 ASP A N 1
ATOM 572 C CA . ASP A 1 71 ? 14.919 -6.665 -20.922 1.00 95.12 71 ASP A CA 1
ATOM 573 C C . ASP A 1 71 ? 16.083 -6.303 -21.845 1.00 95.12 71 ASP A C 1
ATOM 575 O O . ASP A 1 71 ? 16.110 -6.622 -23.033 1.00 95.12 71 ASP A O 1
ATOM 579 N N . PHE A 1 72 ? 17.057 -5.612 -21.270 1.00 96.12 72 PHE A N 1
ATOM 580 C CA . PHE A 1 72 ? 18.268 -5.201 -21.962 1.00 96.12 72 PHE A CA 1
ATOM 581 C C . PHE A 1 72 ? 19.492 -5.561 -21.134 1.00 96.12 72 PHE A C 1
ATOM 583 O O . PHE A 1 72 ? 19.419 -5.640 -19.901 1.00 96.12 72 PHE A O 1
ATOM 590 N N . PHE A 1 73 ? 20.632 -5.714 -21.803 1.00 96.00 73 PHE A N 1
ATOM 591 C CA . PHE A 1 73 ? 21.911 -5.593 -21.118 1.00 96.00 73 PHE A CA 1
ATOM 592 C C . PHE A 1 73 ? 22.117 -4.117 -20.750 1.00 96.00 73 PHE A C 1
ATOM 594 O O . PHE A 1 73 ? 22.068 -3.247 -21.619 1.00 96.00 73 PHE A O 1
ATOM 601 N N . LEU A 1 74 ? 22.263 -3.845 -19.451 1.00 96.38 74 LEU A N 1
ATOM 602 C CA . LEU A 1 74 ? 22.423 -2.495 -18.914 1.00 96.38 74 LEU A CA 1
ATOM 603 C C . LEU A 1 74 ? 23.885 -2.233 -18.557 1.00 96.38 74 LEU A C 1
ATOM 605 O O . LEU A 1 74 ? 24.510 -3.073 -17.904 1.00 96.38 74 LEU A O 1
ATOM 609 N N . THR A 1 75 ? 24.395 -1.055 -18.909 1.00 96.94 75 THR A N 1
ATOM 610 C CA . THR A 1 75 ? 25.717 -0.587 -18.468 1.00 96.94 75 THR A CA 1
ATOM 611 C C . THR A 1 75 ? 25.712 -0.241 -16.973 1.00 96.94 75 THR A C 1
ATOM 613 O O . THR A 1 75 ? 24.660 0.002 -16.371 1.00 96.94 75 THR A O 1
ATOM 616 N N . ASP A 1 76 ? 26.887 -0.162 -16.344 1.00 96.62 76 ASP A N 1
ATOM 617 C CA . ASP A 1 76 ? 26.990 0.215 -14.924 1.00 96.62 76 ASP A CA 1
ATOM 618 C C . ASP A 1 76 ? 26.501 1.639 -14.649 1.00 96.62 76 ASP A C 1
ATOM 620 O O . ASP A 1 76 ? 25.988 1.941 -13.571 1.00 96.62 76 ASP A O 1
ATOM 624 N N . GLU A 1 77 ? 26.619 2.536 -15.626 1.00 96.00 77 GLU A N 1
ATOM 625 C CA . GLU A 1 77 ? 26.030 3.867 -15.534 1.00 96.00 77 GLU A CA 1
ATOM 626 C C . GLU A 1 77 ? 24.498 3.803 -15.499 1.00 96.00 77 GLU A C 1
ATOM 628 O O . GLU A 1 77 ? 23.883 4.390 -14.609 1.00 96.00 77 GLU A O 1
ATOM 633 N N . GLN A 1 78 ? 23.878 3.035 -16.398 1.00 96.56 78 GLN A N 1
ATOM 634 C CA . GLN A 1 78 ? 22.423 2.856 -16.435 1.00 96.56 78 GLN A CA 1
ATOM 635 C C . GLN A 1 78 ? 21.894 2.239 -15.131 1.00 96.56 78 GLN A C 1
ATOM 637 O O . GLN A 1 78 ? 20.894 2.712 -14.583 1.00 96.56 78 GLN A O 1
ATOM 642 N N . ARG A 1 79 ? 22.606 1.247 -14.578 1.00 95.94 79 ARG A N 1
ATOM 643 C CA . ARG A 1 79 ? 22.285 0.645 -13.272 1.00 95.94 79 ARG A CA 1
ATOM 644 C C . ARG A 1 79 ? 22.397 1.650 -12.128 1.00 95.94 79 ARG A C 1
ATOM 646 O O . ARG A 1 79 ? 21.469 1.766 -11.334 1.00 95.94 79 ARG A O 1
ATOM 653 N N . ARG A 1 80 ? 23.475 2.447 -12.067 1.00 93.94 80 ARG A N 1
ATOM 654 C CA . ARG A 1 80 ? 23.633 3.530 -11.066 1.00 93.94 80 ARG A CA 1
ATOM 655 C C . ARG A 1 80 ? 22.534 4.591 -11.173 1.00 93.94 80 ARG A C 1
ATOM 657 O O . ARG A 1 80 ? 22.155 5.218 -10.180 1.00 93.94 80 ARG A O 1
ATOM 664 N N . ARG A 1 81 ? 21.977 4.776 -12.370 1.00 93.00 81 ARG A N 1
ATOM 665 C CA . ARG A 1 81 ? 20.819 5.647 -12.609 1.00 93.00 81 ARG A CA 1
ATOM 666 C C . ARG A 1 81 ? 19.477 5.000 -12.240 1.00 93.00 81 ARG A C 1
ATOM 668 O O . ARG A 1 81 ? 18.463 5.693 -12.262 1.00 93.00 81 ARG A O 1
ATOM 675 N N . GLY A 1 82 ? 19.484 3.768 -11.731 1.00 91.94 82 GLY A N 1
ATOM 676 C CA . GLY A 1 82 ? 18.338 3.097 -11.112 1.00 91.94 82 GLY A CA 1
ATOM 677 C C . GLY A 1 82 ? 17.592 2.146 -12.043 1.00 91.94 82 GLY A C 1
ATOM 678 O O . GLY A 1 82 ? 16.506 1.696 -11.682 1.00 91.94 82 GLY A O 1
ATOM 679 N N . LEU A 1 83 ? 18.137 1.854 -13.231 1.00 96.88 83 LEU A N 1
ATOM 680 C CA . LEU A 1 83 ? 17.552 0.876 -14.143 1.00 96.88 83 LEU A CA 1
ATOM 681 C C . LEU A 1 83 ? 17.900 -0.553 -13.729 1.00 96.88 83 LEU A C 1
ATOM 683 O O . LEU A 1 83 ? 19.052 -0.876 -13.439 1.00 96.88 83 LEU A O 1
ATOM 687 N N . HIS A 1 84 ? 16.900 -1.426 -13.802 1.00 96.56 84 HIS A N 1
ATOM 688 C CA . HIS A 1 84 ? 17.022 -2.864 -13.575 1.00 96.56 84 HIS A CA 1
ATOM 689 C C . HIS A 1 84 ? 16.342 -3.614 -14.718 1.00 96.56 84 HIS A C 1
ATOM 691 O O . HIS A 1 84 ? 15.219 -3.280 -15.076 1.00 96.56 84 HIS A O 1
ATOM 697 N N . SER A 1 85 ? 16.975 -4.649 -15.271 1.00 95.50 85 SER A N 1
ATOM 698 C CA . SER A 1 85 ? 16.408 -5.451 -16.367 1.00 95.50 85 SER A CA 1
ATOM 699 C C . SER A 1 85 ? 16.443 -6.932 -16.015 1.00 95.50 85 SER A C 1
ATOM 701 O O . SER A 1 85 ? 17.517 -7.488 -15.797 1.00 95.50 85 SER A O 1
ATOM 703 N N . TYR A 1 86 ? 15.277 -7.570 -15.946 1.00 93.12 86 TYR A N 1
ATOM 704 C CA . TYR A 1 86 ? 15.127 -8.993 -15.628 1.00 93.12 86 TYR A CA 1
ATOM 705 C C . TYR A 1 86 ? 13.742 -9.496 -16.071 1.00 93.12 86 TYR A C 1
ATOM 707 O O . TYR A 1 86 ? 12.824 -8.699 -16.252 1.00 93.12 86 TYR A O 1
ATOM 715 N N . HIS A 1 87 ? 13.601 -10.809 -16.294 1.00 91.19 87 HIS A N 1
ATOM 716 C CA . HIS A 1 87 ? 12.360 -11.449 -16.773 1.00 91.19 87 HIS A CA 1
ATOM 717 C C . HIS A 1 87 ? 11.696 -10.722 -17.959 1.00 91.19 87 HIS A C 1
ATOM 719 O O . HIS A 1 87 ? 10.496 -10.442 -17.935 1.00 91.19 87 HIS A O 1
ATOM 725 N N . SER A 1 88 ? 12.488 -10.381 -18.985 1.00 93.62 88 SER A N 1
ATOM 726 C CA . SER A 1 88 ? 12.005 -9.719 -20.209 1.00 93.62 88 SER A CA 1
ATOM 727 C C . SER A 1 88 ? 11.337 -8.358 -19.984 1.00 93.62 88 SER A C 1
ATOM 729 O O . SER A 1 88 ? 10.518 -7.927 -20.790 1.00 93.62 88 SER A O 1
ATOM 731 N N . LYS A 1 89 ? 11.684 -7.665 -18.897 1.00 96.00 89 LYS A N 1
ATOM 732 C CA . LYS A 1 89 ? 11.162 -6.343 -18.539 1.00 96.00 89 LYS A CA 1
ATOM 733 C C . LYS A 1 89 ? 12.292 -5.441 -18.039 1.00 96.00 89 LYS A C 1
ATOM 735 O O . LYS A 1 89 ? 13.288 -5.922 -17.490 1.00 96.00 89 LYS A O 1
ATOM 740 N N . THR A 1 90 ? 12.100 -4.131 -18.170 1.00 97.00 90 THR A N 1
ATOM 741 C CA . THR A 1 90 ? 12.960 -3.110 -17.556 1.00 97.00 90 THR A CA 1
ATOM 742 C C . THR A 1 90 ? 12.156 -2.307 -16.549 1.00 97.00 90 THR A C 1
ATOM 744 O O . THR A 1 90 ? 11.007 -1.929 -16.786 1.00 97.00 90 THR A O 1
ATOM 747 N N . PHE A 1 91 ? 12.786 -2.045 -15.414 1.00 97.88 91 PHE A N 1
ATOM 748 C CA . PHE A 1 91 ? 12.222 -1.396 -14.250 1.00 97.88 91 PHE A CA 1
ATOM 749 C C . PHE A 1 91 ? 13.089 -0.212 -13.843 1.00 97.88 91 PHE A C 1
ATOM 751 O O . PHE A 1 91 ? 14.297 -0.202 -14.088 1.00 97.88 91 PHE A O 1
ATOM 758 N N . VAL A 1 92 ? 12.476 0.743 -13.157 1.00 97.12 92 VAL A N 1
ATOM 759 C CA . VAL A 1 92 ? 13.180 1.726 -12.340 1.00 97.12 92 VAL A CA 1
ATOM 760 C C . VAL A 1 92 ? 12.969 1.390 -10.871 1.00 97.12 92 VAL A C 1
ATOM 762 O O . VAL A 1 92 ? 11.857 1.081 -10.446 1.00 97.12 92 VAL A O 1
ATOM 765 N N . GLU A 1 93 ? 14.041 1.438 -10.093 1.00 94.69 93 GLU A N 1
ATOM 766 C CA . GLU A 1 93 ? 13.952 1.391 -8.640 1.00 94.69 93 GLU A CA 1
ATOM 767 C C . GLU A 1 93 ? 13.667 2.789 -8.086 1.00 94.69 93 GLU A C 1
ATOM 769 O O . GLU A 1 93 ? 14.391 3.756 -8.340 1.00 94.69 93 GLU A O 1
ATOM 774 N N . THR A 1 94 ? 12.577 2.883 -7.337 1.00 93.94 94 THR A N 1
ATOM 775 C CA . THR A 1 94 ? 12.135 4.073 -6.614 1.00 93.94 94 THR A CA 1
ATOM 776 C C . THR A 1 94 ? 11.996 3.731 -5.138 1.00 93.94 94 THR A C 1
ATOM 778 O O . THR A 1 94 ? 12.020 2.564 -4.755 1.00 93.94 94 THR A O 1
ATOM 781 N N . PHE A 1 95 ? 11.871 4.750 -4.298 1.00 92.44 95 PHE A N 1
ATOM 782 C CA . PHE A 1 95 ? 11.707 4.574 -2.865 1.00 92.44 95 PHE A CA 1
ATOM 783 C C . PHE A 1 95 ? 10.405 5.226 -2.438 1.00 92.44 95 PHE A C 1
ATOM 785 O O . PHE A 1 95 ? 10.154 6.378 -2.793 1.00 92.44 95 PHE A O 1
ATOM 792 N N . ARG A 1 96 ? 9.581 4.497 -1.688 1.00 91.38 96 ARG A N 1
ATOM 793 C CA . ARG A 1 96 ? 8.320 5.012 -1.164 1.00 91.38 96 ARG A CA 1
ATOM 794 C C . ARG A 1 96 ? 8.331 5.011 0.362 1.00 91.38 96 ARG A C 1
ATOM 796 O O . ARG A 1 96 ? 8.734 4.014 0.963 1.00 91.38 96 ARG A O 1
ATOM 803 N N . PRO A 1 97 ? 7.917 6.117 0.991 1.00 93.50 97 PRO A N 1
ATOM 804 C CA . PRO A 1 97 ? 7.770 6.187 2.431 1.00 93.50 97 PRO A CA 1
ATOM 805 C C . PRO A 1 97 ? 6.543 5.385 2.879 1.00 93.50 97 PRO A C 1
ATOM 807 O O . PRO A 1 97 ? 5.526 5.325 2.188 1.00 93.50 97 PRO A O 1
ATOM 810 N N . TYR A 1 98 ? 6.652 4.772 4.049 1.00 91.00 98 TYR A N 1
ATOM 811 C CA . TYR A 1 98 ? 5.636 3.924 4.656 1.00 91.00 98 TYR A CA 1
ATOM 812 C C . TYR A 1 98 ? 5.656 4.111 6.171 1.00 91.00 98 TYR A C 1
ATOM 814 O O . TYR A 1 98 ? 6.723 4.014 6.769 1.00 91.00 98 TYR A O 1
ATOM 822 N N . VAL A 1 99 ? 4.507 4.356 6.802 1.00 93.94 99 VAL A N 1
ATOM 823 C CA . VAL A 1 99 ? 4.407 4.339 8.270 1.00 93.94 99 VAL A CA 1
ATOM 824 C C . VAL A 1 99 ? 4.142 2.910 8.722 1.00 93.94 99 VAL A C 1
ATOM 826 O O . VAL A 1 99 ? 3.145 2.306 8.307 1.00 93.94 99 VAL A O 1
ATOM 829 N N . ASP A 1 100 ? 5.035 2.381 9.557 1.00 95.38 100 ASP A N 1
ATOM 830 C CA . ASP A 1 100 ? 4.877 1.048 10.128 1.00 95.38 100 ASP A CA 1
ATOM 831 C C . ASP A 1 100 ? 3.700 0.952 11.112 1.00 95.38 100 ASP A C 1
ATOM 833 O O . ASP A 1 100 ? 3.121 1.947 11.552 1.00 95.38 100 ASP A O 1
ATOM 837 N N . VAL A 1 101 ? 3.303 -0.284 11.421 1.00 95.69 101 VAL A N 1
ATOM 838 C CA . VAL A 1 101 ? 2.141 -0.558 12.279 1.00 95.69 101 VAL A CA 1
ATOM 839 C C . VAL A 1 101 ? 2.347 0.012 13.685 1.00 95.69 101 VAL A C 1
ATOM 841 O O . VAL A 1 101 ? 1.403 0.528 14.275 1.00 95.69 101 VAL A O 1
ATOM 844 N N . GLU A 1 102 ? 3.582 -0.005 14.193 1.00 97.50 102 GLU A N 1
ATOM 845 C CA . GLU A 1 102 ? 3.935 0.603 15.480 1.00 97.50 102 GLU A CA 1
ATOM 846 C C . GLU A 1 102 ? 3.658 2.113 15.481 1.00 97.50 102 GLU A C 1
ATOM 848 O O . GLU A 1 102 ? 3.084 2.638 16.437 1.00 97.50 102 GLU A O 1
ATOM 853 N N . GLY A 1 103 ? 3.989 2.813 14.393 1.00 97.31 103 GLY A N 1
ATOM 854 C CA . GLY A 1 103 ? 3.670 4.229 14.233 1.00 97.31 103 GLY A CA 1
ATOM 855 C 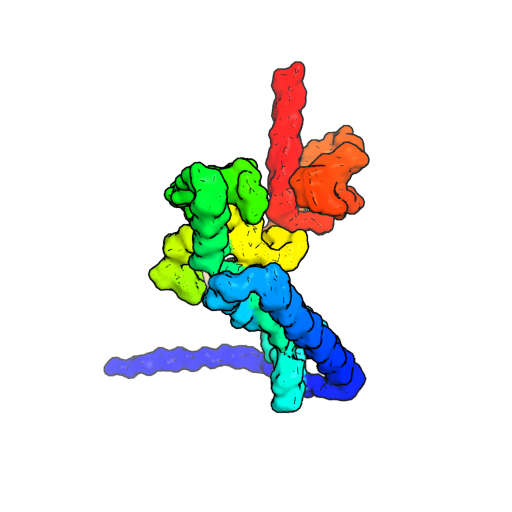C . GLY A 1 103 ? 2.176 4.504 14.212 1.00 97.31 103 GLY A C 1
ATOM 856 O O . GLY A 1 103 ? 1.727 5.446 14.861 1.00 97.31 103 GLY A O 1
ATOM 857 N N . ARG A 1 104 ? 1.394 3.654 13.536 1.00 97.62 104 ARG A N 1
ATOM 858 C CA . ARG A 1 104 ? -0.076 3.771 13.511 1.00 97.62 104 ARG A CA 1
ATOM 859 C C . ARG A 1 104 ? -0.683 3.570 14.895 1.00 97.62 104 ARG A C 1
ATOM 861 O O . ARG A 1 104 ? -1.566 4.326 15.283 1.00 97.62 104 ARG A O 1
ATOM 868 N N . ILE A 1 105 ? -0.196 2.581 15.644 1.00 98.31 105 ILE A N 1
ATOM 869 C CA . ILE A 1 105 ? -0.619 2.328 17.027 1.00 98.31 105 ILE A CA 1
ATOM 870 C C . ILE A 1 105 ? -0.248 3.514 17.922 1.00 98.31 105 ILE A C 1
ATOM 872 O O . ILE A 1 105 ? -1.074 3.955 18.713 1.00 98.31 105 ILE A O 1
ATOM 876 N N . THR A 1 106 ? 0.963 4.057 17.775 1.00 98.44 106 THR A N 1
ATOM 877 C CA . THR A 1 106 ? 1.427 5.211 18.562 1.00 98.44 106 THR A CA 1
ATOM 878 C C . THR A 1 106 ? 0.553 6.441 18.310 1.00 98.44 106 THR A C 1
ATOM 880 O O . THR A 1 106 ? 0.097 7.076 19.255 1.00 98.44 106 THR A O 1
ATOM 883 N N . GLU A 1 107 ? 0.267 6.761 17.045 1.00 98.12 107 GLU A N 1
ATOM 884 C CA . GLU A 1 107 ? -0.626 7.871 16.690 1.00 98.12 107 GLU A CA 1
ATOM 885 C C . GLU A 1 107 ? -2.058 7.641 17.195 1.00 98.12 107 GLU A C 1
ATOM 887 O O . GLU A 1 107 ? -2.691 8.562 17.709 1.00 98.12 107 GLU A O 1
ATOM 892 N N . MET A 1 108 ? -2.557 6.405 17.106 1.00 98.38 108 MET A N 1
ATOM 893 C CA . MET A 1 108 ? -3.863 6.028 17.641 1.00 98.38 108 MET A CA 1
ATOM 894 C C . MET A 1 108 ? -3.943 6.235 19.154 1.00 98.38 108 MET A C 1
ATOM 896 O O . MET A 1 108 ? -4.879 6.886 19.617 1.00 98.38 108 MET A O 1
ATOM 900 N N . ILE A 1 109 ? -2.951 5.770 19.913 1.00 98.56 109 ILE A N 1
ATOM 901 C CA . ILE A 1 109 ? -2.884 5.966 21.367 1.00 98.56 109 ILE A CA 1
ATOM 902 C C . ILE A 1 109 ? -2.855 7.455 21.715 1.00 98.56 109 ILE A C 1
ATOM 904 O O . ILE A 1 109 ? -3.623 7.880 22.576 1.00 98.56 109 ILE A O 1
ATOM 908 N N . ASP A 1 110 ? -2.021 8.244 21.035 1.00 98.50 110 ASP A N 1
ATOM 909 C CA . ASP A 1 110 ? -1.898 9.683 21.287 1.00 98.50 110 ASP A CA 1
ATOM 910 C C . ASP A 1 110 ? -3.242 10.407 21.116 1.00 98.50 110 ASP A C 1
ATOM 912 O O . ASP A 1 110 ? -3.624 11.198 21.975 1.00 98.50 110 ASP A O 1
ATOM 916 N N . VAL A 1 111 ? -3.988 10.106 20.045 1.00 98.38 111 VAL A N 1
ATOM 917 C CA . VAL A 1 111 ? -5.315 10.700 19.810 1.00 98.38 111 VAL A CA 1
ATOM 918 C C . VAL A 1 111 ? -6.302 10.304 20.910 1.00 98.38 111 VAL A C 1
ATOM 920 O O . VAL A 1 111 ? -7.049 11.141 21.405 1.00 98.38 111 VAL A O 1
ATOM 923 N N . HIS A 1 112 ? -6.311 9.043 21.336 1.00 98.56 112 HIS A N 1
ATOM 924 C CA . HIS A 1 112 ? -7.226 8.603 22.395 1.00 98.56 112 HIS A CA 1
ATOM 925 C C . HIS A 1 112 ? -6.893 9.227 23.752 1.00 98.56 112 HIS A C 1
ATOM 927 O O . HIS A 1 112 ? -7.805 9.596 24.490 1.00 98.56 112 HIS A O 1
ATOM 933 N N . GLN A 1 113 ? -5.604 9.407 24.054 1.00 98.31 113 GLN A N 1
ATOM 934 C CA . GLN A 1 113 ? -5.151 10.121 25.248 1.00 98.31 113 GLN A CA 1
ATOM 935 C C . GLN A 1 113 ? -5.523 11.607 25.208 1.00 98.31 113 GLN A C 1
ATOM 937 O O . GLN A 1 113 ? -5.978 12.141 26.215 1.00 98.31 113 GLN A O 1
ATOM 942 N N . GLU A 1 114 ? -5.370 12.270 24.057 1.00 98.31 114 GLU A N 1
ATOM 943 C CA . GLU A 1 114 ? -5.752 13.678 23.872 1.00 98.31 114 GLU A CA 1
ATOM 944 C C . GLU A 1 114 ? -7.252 13.911 24.115 1.00 98.31 114 GLU A C 1
ATOM 946 O O . GLU A 1 114 ? -7.644 14.948 24.650 1.00 98.31 114 GLU A O 1
ATOM 951 N N . HIS A 1 115 ? -8.084 12.933 23.756 1.00 98.19 115 HIS A N 1
ATOM 952 C CA . HIS A 1 115 ? -9.540 13.016 23.849 1.00 98.19 115 HIS A CA 1
ATOM 953 C C . HIS A 1 115 ? -10.149 12.326 25.082 1.00 98.19 115 HIS A C 1
ATOM 955 O O . HIS A 1 115 ? -11.375 12.271 25.175 1.00 98.19 115 HIS A O 1
ATOM 961 N N . ASP A 1 116 ? -9.331 11.798 26.000 1.00 98.00 116 ASP A N 1
ATOM 962 C CA . ASP A 1 116 ? -9.770 11.025 27.176 1.00 98.00 116 ASP A CA 1
ATOM 963 C C . ASP A 1 116 ? -10.808 9.938 26.817 1.00 98.00 116 ASP A C 1
ATOM 965 O O . ASP A 1 116 ? -11.872 9.803 27.425 1.00 98.00 116 ASP A O 1
ATOM 969 N N . SER A 1 117 ? -10.524 9.194 25.742 1.00 98.06 117 SER A N 1
ATOM 970 C CA . SER A 1 117 ? -11.435 8.202 25.166 1.00 98.06 117 SER A CA 1
ATOM 971 C C . SER A 1 117 ? -10.811 6.810 25.134 1.00 98.06 117 SER A C 1
ATOM 973 O O . SER A 1 117 ? -9.611 6.649 24.917 1.00 98.06 117 SER A O 1
ATOM 975 N N . GLY A 1 118 ? -11.635 5.783 25.337 1.00 98.12 118 GLY A N 1
ATOM 976 C CA . GLY A 1 118 ? -11.223 4.388 25.193 1.00 98.12 118 GLY A CA 1
ATOM 977 C C . GLY A 1 118 ? -11.277 3.910 23.741 1.00 98.12 118 GLY A C 1
ATOM 978 O O . GLY A 1 118 ? -11.920 4.525 22.894 1.00 98.12 118 GLY A O 1
ATOM 979 N N . TYR A 1 119 ? -10.637 2.775 23.472 1.00 98.44 119 TYR A N 1
ATOM 980 C CA . TYR A 1 119 ? -10.737 2.066 22.198 1.00 98.44 119 TYR A CA 1
ATOM 981 C C . TYR A 1 119 ? -10.738 0.555 22.410 1.00 98.44 119 TYR A C 1
ATOM 983 O O . TYR A 1 119 ? -10.244 0.057 23.426 1.00 98.44 119 TYR A O 1
ATOM 991 N N . THR A 1 120 ? -11.242 -0.177 21.422 1.00 98.44 120 THR A N 1
ATOM 992 C CA . THR A 1 120 ? -11.029 -1.616 21.282 1.00 98.44 120 THR A CA 1
ATOM 993 C C . THR A 1 120 ? -10.348 -1.915 19.954 1.00 98.44 120 THR A C 1
ATOM 995 O O . THR A 1 120 ? -10.591 -1.272 18.931 1.00 98.44 120 THR A O 1
ATOM 998 N N . LEU A 1 121 ? -9.445 -2.888 19.986 1.00 97.88 121 LEU A N 1
ATOM 999 C CA . LEU A 1 121 ? -8.732 -3.379 18.818 1.00 97.88 121 LEU A CA 1
ATOM 1000 C C . LEU A 1 121 ? -8.654 -4.896 18.941 1.00 97.88 121 LEU A C 1
ATOM 1002 O O . LEU A 1 121 ? -7.843 -5.433 19.694 1.00 97.88 121 LEU A O 1
ATOM 1006 N N . GLU A 1 122 ? -9.546 -5.576 18.238 1.00 98.19 122 GLU A N 1
ATOM 1007 C CA . GLU A 1 122 ? -9.739 -7.015 18.359 1.00 98.19 122 GLU A CA 1
ATOM 1008 C C . GLU A 1 122 ? -9.323 -7.697 17.061 1.00 98.19 122 GLU A C 1
ATOM 1010 O O . GLU A 1 122 ? -9.512 -7.155 15.969 1.00 98.19 122 GLU A O 1
ATOM 1015 N N . THR A 1 123 ? -8.727 -8.884 17.176 1.00 97.81 123 THR A N 1
ATOM 1016 C CA . THR A 1 123 ? -8.339 -9.691 16.018 1.00 97.81 123 THR A CA 1
ATOM 1017 C C . THR A 1 123 ? -8.881 -11.102 16.145 1.00 97.81 123 THR A C 1
ATOM 1019 O O . THR A 1 123 ? -8.905 -11.673 17.236 1.00 97.81 123 THR A O 1
ATOM 1022 N N . TYR A 1 124 ? -9.319 -11.660 15.021 1.00 96.75 124 TYR A N 1
ATOM 1023 C CA . TYR A 1 124 ? -9.946 -12.974 14.953 1.00 96.75 124 TYR A CA 1
ATOM 1024 C C . TYR A 1 124 ? -9.413 -13.739 13.752 1.00 96.75 124 TYR A C 1
ATOM 1026 O O . TYR A 1 124 ? -9.280 -13.180 12.665 1.00 96.75 124 TYR A O 1
ATOM 1034 N N . ALA A 1 125 ? -9.141 -15.027 13.931 1.00 96.19 125 ALA A N 1
ATOM 1035 C CA . ALA A 1 125 ? -8.939 -15.918 12.799 1.00 96.19 125 ALA A CA 1
ATOM 1036 C C . ALA A 1 125 ? -10.299 -16.305 12.206 1.00 96.19 125 ALA A C 1
ATOM 1038 O O . ALA A 1 125 ? -11.222 -16.648 12.945 1.00 96.19 125 ALA A O 1
ATOM 1039 N N . ASP A 1 126 ? -10.405 -16.269 10.882 1.00 94.31 126 ASP A N 1
ATOM 1040 C CA . ASP A 1 126 ? -11.601 -16.655 10.131 1.00 94.31 126 ASP A CA 1
ATOM 1041 C C . ASP A 1 126 ? -11.200 -17.402 8.845 1.00 94.31 126 ASP A C 1
ATOM 1043 O O . ASP A 1 126 ? -10.036 -17.380 8.426 1.00 94.31 126 ASP A O 1
ATOM 1047 N N . GLN A 1 127 ? -12.155 -18.079 8.208 1.00 93.50 127 GLN A N 1
ATOM 1048 C CA . GLN A 1 127 ? -11.947 -18.802 6.959 1.00 93.50 127 GLN A CA 1
ATOM 1049 C C . GLN A 1 127 ? -12.935 -18.335 5.886 1.00 93.50 127 GLN A C 1
ATOM 1051 O O . GLN A 1 127 ? -14.146 -18.510 5.997 1.00 93.50 127 GLN A O 1
ATOM 1056 N N . ILE A 1 128 ? -12.403 -17.788 4.790 1.00 89.31 128 ILE A N 1
ATOM 1057 C CA . ILE A 1 128 ? -13.187 -17.338 3.635 1.00 89.31 128 ILE A CA 1
ATOM 1058 C C . ILE A 1 128 ? -12.877 -18.255 2.453 1.00 89.31 128 ILE A C 1
ATOM 1060 O O . ILE A 1 128 ? -11.823 -18.165 1.814 1.00 89.31 128 ILE A O 1
ATOM 1064 N N . GLY A 1 129 ? -13.809 -19.162 2.158 1.00 93.00 129 GLY A N 1
ATOM 1065 C CA . GLY A 1 129 ? -13.604 -20.204 1.155 1.00 93.00 129 GLY A CA 1
ATOM 1066 C C . GLY A 1 129 ? -12.434 -21.109 1.544 1.00 93.00 129 GLY A C 1
ATOM 1067 O O . GLY A 1 129 ? -12.454 -21.747 2.590 1.00 93.00 129 GLY A O 1
ATOM 1068 N N . THR A 1 130 ? -11.399 -21.161 0.706 1.00 88.44 130 THR A N 1
ATOM 1069 C CA . THR A 1 130 ? -10.195 -21.974 0.949 1.00 88.44 130 THR A CA 1
ATOM 1070 C C . THR A 1 130 ? -9.086 -21.233 1.694 1.00 88.44 130 THR A C 1
ATOM 1072 O O . THR A 1 130 ? -8.029 -21.814 1.929 1.00 88.44 130 THR A O 1
ATOM 1075 N N . HIS A 1 131 ? -9.280 -19.959 2.040 1.00 90.00 131 HIS A N 1
ATOM 1076 C CA . HIS A 1 131 ? -8.235 -19.123 2.622 1.00 90.00 131 HIS A CA 1
ATOM 1077 C C . HIS A 1 131 ? -8.513 -18.830 4.090 1.00 90.00 131 HIS A C 1
ATOM 1079 O O . HIS A 1 131 ? -9.606 -18.396 4.449 1.00 90.00 131 HIS A O 1
ATOM 1085 N N . TRP A 1 132 ? -7.494 -19.024 4.920 1.00 93.75 132 TRP A N 1
ATOM 1086 C CA . TRP A 1 132 ? -7.483 -18.500 6.277 1.00 93.75 132 TRP A CA 1
ATOM 1087 C C . TRP A 1 132 ? -7.128 -17.018 6.252 1.00 93.75 132 TRP A C 1
ATOM 1089 O O . TRP A 1 132 ? -6.246 -16.594 5.499 1.00 93.75 132 TRP A O 1
ATOM 1099 N N . VAL A 1 133 ? -7.814 -16.233 7.071 1.00 95.94 133 VAL A N 1
ATOM 1100 C CA . VAL A 1 133 ? -7.604 -14.793 7.205 1.00 95.94 133 VAL A CA 1
ATOM 1101 C C . VAL A 1 133 ? -7.532 -14.414 8.681 1.00 95.94 133 VAL A C 1
ATOM 1103 O O . VAL A 1 133 ? -8.136 -15.071 9.526 1.00 95.94 133 VAL A O 1
ATOM 1106 N N . ILE A 1 134 ? -6.809 -13.341 8.985 1.00 97.81 134 ILE A N 1
ATOM 1107 C CA . ILE A 1 134 ? -6.976 -12.599 10.231 1.00 97.81 134 ILE A CA 1
ATOM 1108 C C . ILE A 1 134 ? -7.846 -11.392 9.929 1.00 97.81 134 ILE A C 1
ATOM 1110 O O . ILE A 1 134 ? -7.527 -10.586 9.056 1.00 97.81 134 ILE A O 1
ATOM 1114 N N . GLU A 1 135 ? -8.951 -11.277 10.643 1.00 97.56 135 GLU A N 1
ATOM 1115 C CA . GLU A 1 135 ? -9.777 -10.087 10.690 1.00 97.56 135 GLU A CA 1
ATOM 1116 C C . GLU A 1 135 ? -9.346 -9.205 11.859 1.00 97.56 135 GLU A C 1
ATOM 1118 O O . GLU A 1 135 ? -9.039 -9.712 12.935 1.00 97.56 135 GLU A O 1
ATOM 1123 N N . CYS A 1 136 ? -9.352 -7.891 11.658 1.00 98.25 136 CYS A N 1
ATOM 1124 C CA . CYS A 1 136 ? -9.208 -6.902 12.711 1.00 98.25 136 CYS A CA 1
ATOM 1125 C C . CYS A 1 136 ? -10.435 -5.986 12.732 1.00 98.25 136 CYS A C 1
ATOM 1127 O O . CYS A 1 136 ? -10.870 -5.504 11.683 1.00 98.25 136 CYS A O 1
ATOM 1129 N N . VAL A 1 137 ? -10.981 -5.762 13.927 1.00 98.31 137 VAL A N 1
ATOM 1130 C CA . VAL A 1 137 ? -12.047 -4.797 14.200 1.00 98.31 137 VAL A CA 1
ATOM 1131 C C . VAL A 1 137 ? -11.492 -3.747 15.149 1.00 98.31 137 VAL A C 1
ATOM 1133 O O . VAL A 1 137 ? -11.011 -4.072 16.233 1.00 98.31 137 VAL A O 1
ATOM 1136 N N . PHE A 1 138 ? -11.578 -2.488 14.742 1.00 98.56 138 PHE A N 1
ATOM 1137 C CA . PHE A 1 138 ? -11.217 -1.343 15.567 1.00 98.56 138 PHE A CA 1
ATOM 1138 C C . PHE A 1 138 ? -12.465 -0.512 15.854 1.00 98.56 138 PHE A C 1
ATOM 1140 O O . PHE A 1 138 ? -13.219 -0.191 14.932 1.00 98.56 138 PHE A O 1
ATOM 1147 N N . ASP A 1 139 ? -12.679 -0.175 17.121 1.00 98.69 139 ASP A N 1
ATOM 1148 C CA . ASP A 1 139 ? -13.763 0.683 17.602 1.00 98.69 139 ASP A CA 1
ATOM 1149 C C . ASP A 1 139 ? -13.154 1.764 18.500 1.00 98.69 139 ASP A C 1
ATOM 1151 O O . ASP A 1 139 ? -12.536 1.459 19.521 1.00 98.69 139 ASP A O 1
ATOM 1155 N N . GLY A 1 140 ? -13.251 3.026 18.093 1.00 98.44 140 GLY A N 1
ATOM 1156 C CA . GLY A 1 140 ? -12.575 4.126 18.774 1.00 98.44 140 GLY A CA 1
ATOM 1157 C C . GLY A 1 140 ? -12.718 5.435 18.012 1.00 98.44 140 GLY A C 1
ATOM 1158 O O . GLY A 1 140 ? -13.720 5.682 17.347 1.00 98.44 140 GLY A O 1
ATOM 1159 N N . LEU A 1 141 ? -11.710 6.292 18.096 1.00 98.50 141 LEU A N 1
ATOM 1160 C CA . LEU A 1 141 ? -11.611 7.544 17.360 1.00 98.50 141 LEU A CA 1
ATOM 1161 C C . LEU A 1 141 ? -10.779 7.363 16.086 1.00 98.50 141 LEU A C 1
ATOM 1163 O O . LEU A 1 141 ? -9.909 6.504 15.995 1.00 98.50 141 LEU A O 1
ATOM 1167 N N . ASN A 1 142 ? -11.049 8.182 15.076 1.00 97.50 142 ASN A N 1
ATOM 1168 C CA . ASN A 1 142 ? -10.185 8.346 13.912 1.00 97.50 142 ASN A CA 1
ATOM 1169 C C . ASN A 1 142 ? -9.082 9.379 14.207 1.00 97.50 142 ASN A C 1
ATOM 1171 O O . ASN A 1 142 ? -9.102 10.046 15.240 1.00 97.50 142 ASN A O 1
ATOM 1175 N N . LYS A 1 143 ? -8.162 9.610 13.261 1.00 95.62 143 LYS A N 1
ATOM 1176 C CA . LYS A 1 143 ? -7.077 10.607 13.418 1.00 95.62 143 LYS A CA 1
ATOM 1177 C C . LYS A 1 143 ? -7.523 12.050 13.719 1.00 95.62 143 LYS A C 1
ATOM 1179 O O . LYS A 1 143 ? -6.689 12.903 13.989 1.00 95.62 143 LYS A O 1
ATOM 1184 N N . LYS A 1 144 ? -8.815 12.356 13.561 1.00 95.50 144 LYS A N 1
ATOM 1185 C CA . LYS A 1 144 ? -9.422 13.672 13.817 1.00 95.50 144 LYS A CA 1
ATOM 1186 C C . LYS A 1 144 ? -10.242 13.696 15.115 1.00 95.50 144 LYS A C 1
ATOM 1188 O O . LYS A 1 144 ? -11.007 14.638 15.307 1.00 95.50 144 LYS A O 1
ATOM 1193 N N . GLY A 1 145 ? -10.159 12.656 15.944 1.00 97.00 145 GLY A N 1
ATOM 1194 C CA . GLY A 1 145 ? -10.910 12.563 17.196 1.00 97.00 145 GLY A CA 1
ATOM 1195 C C . GLY A 1 145 ? -12.398 12.241 17.020 1.00 97.00 145 GLY A C 1
ATOM 1196 O O . GLY A 1 145 ? -13.193 12.521 17.911 1.00 97.00 145 GLY A O 1
ATOM 1197 N N . GLN A 1 146 ? -12.815 11.702 15.868 1.00 97.94 146 GLN A N 1
ATOM 1198 C CA . GLN A 1 146 ? -14.223 11.375 15.604 1.00 97.94 146 GLN A CA 1
ATOM 1199 C C . GLN A 1 146 ? -14.471 9.874 15.785 1.00 97.94 146 GLN A C 1
ATOM 1201 O O . GLN A 1 146 ? -13.667 9.097 15.266 1.00 97.94 146 GLN A O 1
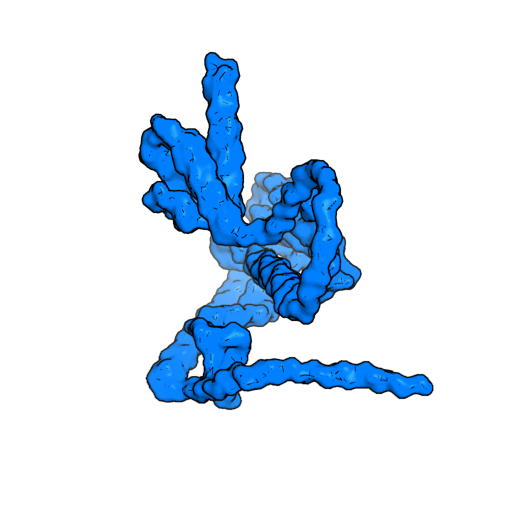ATOM 1206 N N . PRO A 1 147 ? -15.580 9.449 16.419 1.00 98.31 147 PRO A N 1
ATOM 1207 C CA . PRO A 1 147 ? -15.912 8.036 16.552 1.00 98.31 147 PRO A CA 1
ATOM 1208 C C . PRO A 1 147 ? -15.961 7.322 15.199 1.00 98.31 147 PRO A C 1
ATOM 1210 O O . PRO A 1 147 ? -16.588 7.801 14.249 1.00 98.31 147 PRO A O 1
ATOM 1213 N N . VAL A 1 148 ? -15.300 6.175 15.112 1.00 98.12 148 VAL A N 1
ATOM 1214 C CA . VAL A 1 148 ? -15.233 5.337 13.921 1.00 98.12 148 VAL A CA 1
ATOM 1215 C C . VAL A 1 148 ? -15.175 3.873 14.329 1.00 98.12 148 VAL A C 1
ATOM 1217 O O . VAL A 1 148 ? -14.577 3.506 15.337 1.00 98.12 148 VAL A O 1
ATOM 1220 N N . LYS A 1 149 ? -15.755 3.030 13.480 1.00 98.19 149 LYS A N 1
ATOM 1221 C CA . LYS A 1 149 ? -15.565 1.590 13.534 1.00 98.19 149 LYS A CA 1
ATOM 1222 C C . LYS A 1 149 ? -15.003 1.126 12.203 1.00 98.19 149 LYS A C 1
ATOM 1224 O O . LYS A 1 149 ? -15.616 1.381 11.164 1.00 98.19 149 LYS A O 1
ATOM 1229 N N . THR A 1 150 ? -13.846 0.481 12.222 1.00 97.12 150 THR A N 1
ATOM 1230 C CA . THR A 1 150 ? -13.204 -0.062 11.022 1.00 97.12 150 THR A CA 1
ATOM 1231 C C . THR A 1 150 ? -13.079 -1.572 11.126 1.00 97.12 150 THR A C 1
ATOM 1233 O O . THR A 1 150 ? -13.101 -2.152 12.214 1.00 97.12 150 THR A O 1
ATOM 1236 N N . ARG A 1 151 ? -13.045 -2.221 9.963 1.00 95.88 151 ARG A N 1
ATOM 1237 C CA . ARG A 1 151 ? -12.978 -3.674 9.846 1.00 95.88 151 ARG A CA 1
ATOM 1238 C C . ARG A 1 151 ? -12.185 -4.014 8.600 1.00 95.88 151 ARG A C 1
ATOM 1240 O O . ARG A 1 151 ? -12.595 -3.651 7.496 1.00 95.88 151 ARG A O 1
ATOM 1247 N N . ASP A 1 152 ? -11.073 -4.713 8.771 1.00 95.44 152 ASP A N 1
ATOM 1248 C CA . ASP A 1 152 ? -10.231 -5.144 7.655 1.00 95.44 152 ASP A CA 1
ATOM 1249 C C . ASP A 1 152 ? -9.672 -6.551 7.890 1.00 95.44 152 ASP A C 1
ATOM 1251 O O . ASP A 1 152 ? -9.767 -7.105 8.986 1.00 95.44 152 ASP A O 1
ATOM 1255 N N . ARG A 1 153 ? -9.147 -7.168 6.832 1.00 94.12 153 ARG A N 1
ATOM 1256 C CA . ARG A 1 153 ? -8.680 -8.551 6.818 1.00 94.12 153 ARG A CA 1
ATOM 1257 C C . ARG A 1 153 ? -7.346 -8.673 6.102 1.00 94.12 153 ARG A C 1
ATOM 1259 O O . ARG A 1 153 ? -7.087 -8.005 5.105 1.00 94.12 153 ARG A O 1
ATOM 1266 N N . ALA A 1 154 ? -6.537 -9.618 6.555 1.00 93.75 154 ALA A N 1
ATOM 1267 C CA . ALA A 1 154 ? -5.325 -10.042 5.872 1.00 93.75 154 ALA A CA 1
ATOM 1268 C C . ALA A 1 154 ? -5.305 -11.564 5.726 1.00 93.75 154 ALA A C 1
ATOM 1270 O O . ALA A 1 154 ? -5.678 -12.293 6.641 1.00 93.75 154 ALA A O 1
ATOM 1271 N N . VAL A 1 155 ? -4.876 -12.049 4.563 1.00 93.25 155 VAL A N 1
ATOM 1272 C CA . VAL A 1 155 ? -4.760 -13.488 4.296 1.00 93.25 155 VAL A CA 1
ATOM 1273 C C . VAL A 1 155 ? -3.561 -14.059 5.047 1.00 93.25 155 VAL A C 1
ATOM 1275 O O . VAL A 1 155 ? -2.492 -13.454 5.051 1.00 93.25 155 VAL A O 1
ATOM 1278 N N . ILE A 1 156 ? -3.728 -15.242 5.639 1.00 90.50 156 ILE A N 1
ATOM 1279 C CA . ILE A 1 156 ? -2.631 -16.004 6.239 1.00 90.50 156 ILE A CA 1
ATOM 1280 C C . ILE A 1 156 ? -1.895 -16.758 5.128 1.00 90.50 156 ILE A C 1
ATOM 1282 O O . ILE A 1 156 ? -2.437 -17.685 4.519 1.00 90.50 156 ILE A O 1
ATOM 1286 N N . GLY A 1 157 ? -0.654 -16.355 4.857 1.00 90.38 157 GLY A N 1
ATOM 1287 C CA . GLY A 1 157 ? 0.179 -16.890 3.778 1.00 90.38 157 GLY A CA 1
ATOM 1288 C C . GLY A 1 157 ? 0.829 -18.242 4.088 1.00 90.38 157 GLY A C 1
ATOM 1289 O O . GLY A 1 157 ? 2.049 -18.357 4.025 1.00 90.38 157 GLY A O 1
ATOM 1290 N N . PHE A 1 158 ? 0.060 -19.280 4.431 1.00 87.00 158 PHE A N 1
ATOM 1291 C CA . PHE A 1 158 ? 0.636 -20.604 4.712 1.00 87.00 158 PHE A CA 1
ATOM 1292 C C . PHE A 1 158 ? 1.464 -21.138 3.532 1.00 87.00 158 PHE A C 1
ATOM 1294 O O . PHE A 1 158 ? 0.966 -21.246 2.413 1.00 87.00 158 PHE A O 1
ATOM 1301 N N . GLY A 1 159 ? 2.726 -21.494 3.796 1.00 84.81 159 GLY A N 1
ATOM 1302 C CA . GLY A 1 159 ? 3.661 -21.969 2.768 1.00 84.81 159 GLY A CA 1
ATOM 1303 C C . GLY A 1 159 ? 4.197 -20.870 1.842 1.00 84.81 159 GLY A C 1
ATOM 1304 O O . GLY A 1 159 ? 4.777 -21.185 0.806 1.00 84.81 159 GLY A O 1
ATOM 1305 N N . GLY A 1 160 ? 3.998 -19.596 2.195 1.00 83.75 160 GLY A N 1
ATOM 1306 C CA . GLY A 1 160 ? 4.495 -18.453 1.437 1.00 83.75 160 GLY A CA 1
ATOM 1307 C C . GLY A 1 160 ? 6.016 -18.271 1.508 1.00 83.75 160 GLY A C 1
ATOM 1308 O O . GLY A 1 160 ? 6.758 -19.068 2.078 1.00 83.75 160 GLY A O 1
ATOM 1309 N N . THR A 1 161 ? 6.495 -17.173 0.919 1.00 79.31 161 THR A N 1
ATOM 1310 C CA . THR A 1 161 ? 7.921 -16.790 0.925 1.00 79.31 161 THR A CA 1
ATOM 1311 C C . THR A 1 161 ? 8.168 -15.576 1.817 1.00 79.31 161 THR A C 1
ATOM 1313 O O . THR A 1 161 ? 7.268 -14.769 2.027 1.00 79.31 161 THR A O 1
ATOM 1316 N N . GLY A 1 162 ? 9.404 -15.380 2.282 1.00 86.50 162 GLY A N 1
ATOM 1317 C CA . GLY A 1 162 ? 9.750 -14.214 3.100 1.00 86.50 162 GLY A CA 1
ATOM 1318 C C . GLY A 1 162 ? 9.203 -14.342 4.521 1.00 86.50 162 GLY A C 1
ATOM 1319 O O . GLY A 1 162 ? 9.438 -15.359 5.166 1.00 86.50 162 GLY A O 1
ATOM 1320 N N . VAL A 1 163 ? 8.492 -13.321 5.010 1.00 79.19 163 VAL A N 1
ATOM 1321 C CA . VAL A 1 163 ? 7.924 -13.319 6.375 1.00 79.19 163 VAL A CA 1
ATOM 1322 C C . VAL A 1 163 ? 6.859 -14.409 6.536 1.00 79.19 163 VAL A C 1
ATOM 1324 O O . VAL A 1 163 ? 6.817 -15.079 7.564 1.00 79.19 163 VAL A O 1
ATOM 1327 N N . ASP A 1 164 ? 6.081 -14.672 5.484 1.00 82.00 164 ASP A N 1
ATOM 1328 C CA . ASP A 1 164 ? 5.059 -15.724 5.474 1.00 82.00 164 ASP A CA 1
ATOM 1329 C C . ASP A 1 164 ? 5.638 -17.145 5.591 1.00 82.00 164 ASP A C 1
ATOM 1331 O O . ASP A 1 164 ? 4.936 -18.072 5.985 1.00 82.00 164 ASP A O 1
ATOM 1335 N N . ALA A 1 165 ? 6.928 -17.334 5.289 1.00 82.88 165 ALA A N 1
ATOM 1336 C CA . ALA A 1 165 ? 7.580 -18.636 5.428 1.00 82.88 165 ALA A CA 1
ATOM 1337 C C . ALA A 1 165 ? 7.854 -19.005 6.894 1.00 82.88 165 ALA A C 1
ATOM 1339 O O . ALA A 1 165 ? 7.970 -20.185 7.219 1.00 82.88 165 ALA A O 1
ATOM 1340 N N . THR A 1 166 ? 8.009 -18.005 7.767 1.00 88.56 166 THR A N 1
ATOM 1341 C CA . THR A 1 166 ? 8.426 -18.205 9.161 1.00 88.56 166 THR A CA 1
ATOM 1342 C C . THR A 1 166 ? 7.337 -17.848 10.162 1.00 88.56 166 THR A C 1
ATOM 1344 O O . THR A 1 166 ? 7.210 -18.549 11.158 1.00 88.56 166 THR A O 1
ATOM 1347 N N . ASN A 1 167 ? 6.551 -16.796 9.903 1.00 92.75 167 ASN A N 1
ATOM 1348 C CA . ASN A 1 167 ? 5.560 -16.255 10.840 1.00 92.75 167 ASN A CA 1
ATOM 1349 C C . ASN A 1 167 ? 4.294 -15.756 10.101 1.00 92.75 167 ASN A C 1
ATOM 1351 O O . ASN A 1 167 ? 3.991 -14.558 10.113 1.00 92.75 167 ASN A O 1
ATOM 1355 N N . PRO A 1 168 ? 3.563 -16.636 9.385 1.00 90.19 168 PRO A N 1
ATOM 1356 C CA . PRO A 1 168 ? 2.439 -16.224 8.537 1.00 90.19 168 PRO A CA 1
ATOM 1357 C C . PRO A 1 168 ? 1.249 -15.666 9.329 1.00 90.19 168 PRO A C 1
ATOM 1359 O O . PRO A 1 168 ? 0.529 -14.804 8.827 1.00 90.19 168 PRO A O 1
ATOM 1362 N N . ILE A 1 169 ? 1.030 -16.137 10.561 1.00 93.62 169 ILE A N 1
ATOM 1363 C CA . ILE A 1 169 ? -0.078 -15.674 11.407 1.00 93.62 169 ILE A CA 1
ATOM 1364 C C . ILE A 1 169 ? 0.231 -14.271 11.927 1.00 93.62 169 ILE A C 1
ATOM 1366 O O . ILE A 1 169 ? -0.593 -13.374 11.799 1.00 93.62 169 ILE A O 1
ATOM 1370 N N . GLU A 1 170 ? 1.433 -14.049 12.452 1.00 94.75 170 GLU A N 1
ATOM 1371 C CA . GLU A 1 170 ? 1.890 -12.754 12.954 1.00 94.75 170 GLU A CA 1
ATOM 1372 C C . GLU A 1 170 ? 1.918 -11.706 11.836 1.00 94.75 170 GLU A C 1
ATOM 1374 O O . GLU A 1 170 ? 1.501 -10.562 12.040 1.00 94.75 170 GLU A O 1
ATOM 1379 N N . ASN A 1 171 ? 2.348 -12.097 10.632 1.00 92.56 171 ASN A N 1
ATOM 1380 C CA . ASN A 1 171 ? 2.329 -11.223 9.461 1.00 92.56 171 ASN A CA 1
ATOM 1381 C C . ASN A 1 171 ? 0.899 -10.829 9.059 1.00 92.56 171 ASN A C 1
ATOM 1383 O O . ASN A 1 171 ? 0.622 -9.656 8.798 1.00 92.56 171 ASN A O 1
ATOM 1387 N N . ALA A 1 172 ? -0.033 -11.785 9.056 1.00 93.25 172 ALA A N 1
ATOM 1388 C CA . ALA A 1 172 ? -1.437 -11.502 8.780 1.00 93.25 172 ALA A CA 1
ATOM 1389 C C . ALA A 1 172 ? -2.061 -10.621 9.874 1.00 93.25 172 ALA A C 1
ATOM 1391 O O . ALA A 1 172 ? -2.729 -9.639 9.559 1.00 93.25 172 ALA A O 1
ATOM 1392 N N . THR A 1 173 ? -1.791 -10.894 11.150 1.00 97.12 173 THR A N 1
ATOM 1393 C CA . THR A 1 173 ? -2.289 -10.087 12.272 1.00 97.12 173 THR A CA 1
ATOM 1394 C C . THR A 1 173 ? -1.797 -8.647 12.193 1.00 97.12 173 THR A C 1
ATOM 1396 O O . THR A 1 173 ? -2.601 -7.717 12.239 1.00 97.12 173 THR A O 1
ATOM 1399 N N . THR A 1 174 ? -0.490 -8.443 12.011 1.00 96.38 174 THR A N 1
ATOM 1400 C CA . THR A 1 174 ? 0.087 -7.096 11.873 1.00 96.38 174 THR A CA 1
ATOM 1401 C C . THR A 1 174 ? -0.455 -6.369 10.643 1.00 96.38 174 THR A C 1
ATOM 1403 O O . THR A 1 174 ? -0.772 -5.184 10.733 1.00 96.38 174 THR A O 1
ATOM 1406 N N . SER A 1 175 ? -0.656 -7.077 9.529 1.00 94.31 175 SER A N 1
ATOM 1407 C CA . SER A 1 175 ? -1.280 -6.527 8.320 1.00 94.31 175 SER A CA 1
ATOM 1408 C C . SER A 1 175 ? -2.742 -6.124 8.540 1.00 94.31 175 SER A C 1
ATOM 1410 O O . SER A 1 175 ? -3.147 -5.044 8.114 1.00 94.31 175 SER A O 1
ATOM 1412 N N . ALA A 1 176 ? -3.545 -6.959 9.205 1.00 95.94 176 ALA A N 1
ATOM 1413 C CA . ALA A 1 176 ? -4.953 -6.672 9.481 1.00 95.94 176 ALA A CA 1
ATOM 1414 C C . ALA A 1 176 ? -5.101 -5.461 10.417 1.00 95.94 176 ALA A C 1
ATOM 1416 O O . ALA A 1 176 ? -5.885 -4.556 10.131 1.00 95.94 176 ALA A O 1
ATOM 1417 N N . VAL A 1 177 ? -4.288 -5.400 11.480 1.00 97.75 177 VAL A N 1
ATOM 1418 C CA . VAL A 1 177 ? -4.221 -4.247 12.392 1.00 97.75 177 VAL A CA 1
ATOM 1419 C C . VAL A 1 177 ? -3.803 -2.986 11.643 1.00 97.75 177 VAL A C 1
ATOM 1421 O O . VAL A 1 177 ? -4.482 -1.963 11.734 1.00 97.75 177 VAL A O 1
ATOM 1424 N N . GLY A 1 178 ? -2.718 -3.061 10.864 1.00 96.00 178 GLY A N 1
ATOM 1425 C CA . GLY A 1 178 ? -2.231 -1.949 10.055 1.00 96.00 178 GLY A CA 1
ATOM 1426 C C . GLY A 1 178 ? -3.341 -1.370 9.183 1.00 96.00 178 GLY A C 1
ATOM 1427 O O . GLY A 1 178 ? -3.616 -0.169 9.261 1.00 96.00 178 GLY A O 1
ATOM 1428 N N . ARG A 1 179 ? -4.026 -2.220 8.413 1.00 93.69 179 ARG A N 1
ATOM 1429 C CA . ARG A 1 179 ? -5.126 -1.820 7.526 1.00 93.69 179 ARG A CA 1
ATOM 1430 C C . ARG A 1 179 ? -6.306 -1.207 8.272 1.00 93.69 179 ARG A C 1
ATOM 1432 O O . ARG A 1 179 ? -6.762 -0.133 7.885 1.00 93.69 179 ARG A O 1
ATOM 1439 N N . SER A 1 180 ? -6.761 -1.832 9.360 1.00 96.19 180 SER A N 1
ATOM 1440 C CA . SER A 1 180 ? -7.884 -1.316 10.155 1.00 96.19 180 SER A CA 1
ATOM 1441 C C . SER A 1 180 ? -7.582 0.084 10.703 1.00 96.19 180 SER A C 1
ATOM 1443 O O . SER A 1 180 ? -8.429 0.978 10.633 1.00 96.19 180 SER A O 1
ATOM 1445 N N . LEU A 1 181 ? -6.355 0.318 11.179 1.00 96.88 181 LEU A N 1
ATOM 1446 C CA . LEU A 1 181 ? -5.924 1.632 11.666 1.00 96.88 181 LEU A CA 1
ATOM 1447 C C . LEU A 1 181 ? -5.735 2.652 10.532 1.00 96.88 181 LEU A C 1
ATOM 1449 O O . LEU A 1 181 ? -6.088 3.819 10.699 1.00 96.88 181 LEU A O 1
ATOM 1453 N N . ALA A 1 182 ? -5.252 2.232 9.359 1.00 94.19 182 ALA A N 1
ATOM 1454 C CA . ALA A 1 182 ? -5.179 3.108 8.187 1.00 94.19 182 ALA A CA 1
ATOM 1455 C C . ALA A 1 182 ? -6.568 3.544 7.702 1.00 94.19 182 ALA A C 1
ATOM 1457 O O . ALA A 1 182 ? -6.742 4.712 7.358 1.00 94.19 182 ALA A O 1
ATOM 1458 N N . GLN A 1 183 ? -7.581 2.668 7.754 1.00 93.94 183 GLN A N 1
ATOM 1459 C CA . GLN A 1 183 ? -8.973 3.061 7.495 1.00 93.94 183 GLN A CA 1
ATOM 1460 C C . GLN A 1 183 ? -9.459 4.149 8.472 1.00 93.94 183 GLN A C 1
ATOM 1462 O O . GLN A 1 183 ? -10.230 5.025 8.082 1.00 93.94 183 GLN A O 1
ATOM 1467 N N . ALA A 1 184 ? -8.973 4.140 9.719 1.00 95.38 184 ALA A N 1
ATOM 1468 C CA . ALA A 1 184 ? -9.227 5.188 10.714 1.00 95.38 184 ALA A CA 1
ATOM 1469 C C . ALA A 1 184 ? -8.331 6.438 10.528 1.00 95.38 184 ALA A C 1
ATOM 1471 O O . ALA A 1 184 ? -8.439 7.420 11.265 1.00 95.38 184 ALA A O 1
ATOM 1472 N N . GLY A 1 185 ? -7.468 6.446 9.510 1.00 94.06 185 GLY A N 1
ATOM 1473 C CA . GLY A 1 185 ? -6.614 7.565 9.123 1.00 94.06 185 GLY A CA 1
ATOM 1474 C C . GLY A 1 185 ? -5.205 7.544 9.719 1.00 94.06 185 GLY A C 1
ATOM 1475 O O . GLY A 1 185 ? -4.383 8.365 9.311 1.00 94.06 185 GLY A O 1
ATOM 1476 N N . TYR A 1 186 ? -4.899 6.627 10.635 1.00 95.75 186 TYR A N 1
ATOM 1477 C CA . TYR A 1 186 ? -3.601 6.581 11.309 1.00 95.75 186 TYR A CA 1
ATOM 1478 C C . TYR A 1 186 ? -2.477 6.151 10.359 1.00 95.75 186 TYR A C 1
ATOM 1480 O O . TYR A 1 186 ? -2.631 5.221 9.565 1.00 95.75 186 TYR A O 1
ATOM 1488 N N . GLY A 1 187 ? -1.346 6.851 10.416 1.00 92.31 187 GLY A N 1
ATOM 1489 C CA . GLY A 1 187 ? -0.169 6.656 9.569 1.00 92.31 187 GLY A CA 1
ATOM 1490 C C . GLY A 1 187 ? -0.417 6.876 8.078 1.00 92.31 187 GLY A C 1
ATOM 1491 O O . GLY A 1 187 ? 0.374 6.419 7.251 1.00 92.31 187 GLY A O 1
ATOM 1492 N N . CYS A 1 188 ? -1.510 7.550 7.708 1.00 87.69 188 CYS A N 1
ATOM 1493 C CA . CYS A 1 188 ? -1.801 7.863 6.313 1.00 87.69 188 CYS A CA 1
ATOM 1494 C C . CYS A 1 188 ? -0.863 8.958 5.795 1.00 87.69 188 CYS A C 1
ATOM 1496 O O . CYS A 1 188 ? -0.887 10.096 6.266 1.00 87.69 188 CYS A O 1
ATOM 1498 N N . ILE A 1 189 ? -0.086 8.614 4.771 1.00 83.25 189 ILE A N 1
ATOM 1499 C CA . ILE A 1 189 ? 0.794 9.525 4.044 1.00 83.25 189 ILE A CA 1
ATOM 1500 C C . ILE A 1 189 ? 0.024 10.127 2.858 1.00 83.25 189 ILE A C 1
ATOM 1502 O O . ILE A 1 189 ? -0.440 9.404 1.978 1.00 83.25 189 ILE A O 1
ATOM 1506 N N . GLY A 1 190 ? -0.074 11.457 2.791 1.00 71.31 190 GLY A N 1
ATOM 1507 C CA . GLY A 1 190 ? -0.727 12.154 1.677 1.00 71.31 190 GLY A CA 1
ATOM 1508 C C . GLY A 1 190 ? -2.264 12.103 1.707 1.00 71.31 190 GLY A C 1
ATOM 1509 O O . GLY A 1 190 ? -2.881 12.151 2.770 1.00 71.31 190 GLY A O 1
ATOM 1510 N N . SER A 1 191 ? -2.896 12.083 0.525 1.00 49.50 191 SER A N 1
ATOM 1511 C CA . SER A 1 191 ? -4.346 12.283 0.344 1.00 49.50 191 SER A CA 1
ATOM 1512 C C . SER A 1 191 ? -5.195 11.005 0.263 1.00 49.50 191 SER A C 1
ATOM 1514 O O . SER A 1 191 ? -6.411 11.117 0.107 1.00 49.50 191 SER A O 1
ATOM 1516 N N . GLY A 1 192 ? -4.610 9.803 0.347 1.00 51.72 192 GLY A N 1
ATOM 1517 C CA . GLY A 1 192 ? -5.314 8.563 0.000 1.00 51.72 192 GLY A CA 1
ATOM 1518 C C . GLY A 1 192 ? -5.025 7.366 0.905 1.00 51.72 192 GLY A C 1
ATOM 1519 O O . GLY A 1 192 ? -3.909 7.174 1.370 1.00 51.72 192 GLY A O 1
ATOM 1520 N N . LEU A 1 193 ? -6.066 6.548 1.086 1.00 48.59 193 LEU A N 1
ATOM 1521 C CA . LEU A 1 193 ? -6.104 5.274 1.817 1.00 48.59 193 LEU A CA 1
ATOM 1522 C C . LEU A 1 193 ? -5.368 4.119 1.113 1.00 48.59 193 LEU A C 1
ATOM 1524 O O . LEU A 1 193 ? -5.256 3.045 1.689 1.00 48.59 193 LEU A O 1
ATOM 1528 N N . THR A 1 194 ? -4.885 4.310 -0.120 1.00 48.06 194 THR A N 1
ATOM 1529 C CA . THR A 1 194 ? -4.095 3.303 -0.845 1.00 48.06 194 THR A CA 1
ATOM 1530 C C . THR A 1 194 ? -2.700 3.220 -0.243 1.00 48.06 194 THR A C 1
ATOM 1532 O O . THR A 1 194 ? -1.770 3.903 -0.682 1.00 48.06 194 THR A O 1
ATOM 1535 N N . SER A 1 195 ? -2.574 2.425 0.815 1.00 51.06 195 SER A N 1
ATOM 1536 C CA . SER A 1 195 ? -1.316 2.204 1.508 1.00 51.06 195 SER A CA 1
ATOM 1537 C C . SER A 1 195 ? -0.404 1.283 0.689 1.00 51.06 195 SER A C 1
ATOM 1539 O O . SER A 1 195 ? -0.825 0.549 -0.207 1.00 51.06 195 SER A O 1
ATOM 1541 N N . PHE A 1 196 ? 0.887 1.289 1.018 1.00 52.16 196 PHE A N 1
ATOM 1542 C CA . PHE A 1 196 ? 1.855 0.302 0.532 1.00 52.16 196 PHE A CA 1
ATOM 1543 C C . PHE A 1 196 ? 1.376 -1.148 0.719 1.00 52.16 196 PHE A C 1
ATOM 1545 O O . PHE A 1 196 ? 1.761 -2.019 -0.056 1.00 52.16 196 PHE A O 1
ATOM 1552 N N . GLU A 1 197 ? 0.523 -1.414 1.710 1.00 49.94 197 GLU A N 1
ATOM 1553 C CA . GLU A 1 197 ? 0.004 -2.754 1.974 1.00 49.94 197 GLU A CA 1
ATOM 1554 C C . GLU A 1 197 ? -0.914 -3.224 0.834 1.00 49.94 197 GLU A C 1
ATOM 1556 O O . GLU A 1 197 ? -0.906 -4.410 0.513 1.00 49.94 197 GLU A O 1
ATOM 1561 N N . ASP A 1 198 ? -1.660 -2.336 0.168 1.00 51.47 198 ASP A N 1
ATOM 1562 C CA . ASP A 1 198 ? -2.456 -2.695 -1.019 1.00 51.47 198 ASP A CA 1
ATOM 1563 C C . ASP A 1 198 ? -1.557 -3.104 -2.187 1.00 51.47 198 ASP A C 1
ATOM 1565 O O . ASP A 1 198 ? -1.800 -4.120 -2.835 1.00 51.47 198 ASP A O 1
ATOM 1569 N N . MET A 1 199 ? -0.445 -2.390 -2.391 1.00 52.25 199 MET A N 1
ATOM 1570 C CA . MET A 1 199 ? 0.558 -2.782 -3.385 1.00 52.25 199 MET A CA 1
ATOM 1571 C C . MET A 1 199 ? 1.288 -4.071 -2.999 1.00 52.25 199 MET A C 1
ATOM 1573 O O . MET A 1 199 ? 1.579 -4.880 -3.873 1.00 52.25 199 MET A O 1
ATOM 1577 N N . PHE A 1 200 ? 1.596 -4.288 -1.717 1.00 52.19 200 PHE A N 1
ATOM 1578 C CA . PHE A 1 200 ? 2.212 -5.533 -1.257 1.00 52.19 200 PHE A CA 1
ATOM 1579 C C . PHE A 1 200 ? 1.255 -6.717 -1.414 1.00 52.19 200 PHE A C 1
ATOM 1581 O O . PHE A 1 200 ? 1.702 -7.794 -1.805 1.00 52.19 200 PHE A O 1
ATOM 1588 N N . ILE A 1 201 ? -0.050 -6.523 -1.188 1.00 50.47 201 ILE A N 1
ATOM 1589 C CA . ILE A 1 201 ? -1.069 -7.519 -1.533 1.00 50.47 201 ILE A CA 1
ATOM 1590 C C . ILE A 1 201 ? -1.078 -7.754 -3.030 1.00 50.47 201 ILE A C 1
ATOM 1592 O O . ILE A 1 201 ? -1.038 -8.909 -3.426 1.00 50.47 201 ILE A O 1
ATOM 1596 N N . ASP A 1 202 ? -1.089 -6.718 -3.864 1.00 46.81 202 ASP A N 1
ATOM 1597 C CA . ASP A 1 202 ? -1.100 -6.907 -5.315 1.00 46.81 202 ASP A CA 1
ATOM 1598 C C . ASP A 1 202 ? 0.148 -7.653 -5.796 1.00 46.81 202 ASP A C 1
ATOM 1600 O O . ASP A 1 202 ? 0.037 -8.567 -6.608 1.00 46.81 202 ASP A O 1
ATOM 1604 N N . ILE A 1 203 ? 1.322 -7.344 -5.242 1.00 51.75 203 ILE A N 1
ATOM 1605 C CA . ILE A 1 203 ? 2.582 -8.036 -5.541 1.00 51.75 203 ILE A CA 1
ATOM 1606 C C . ILE A 1 203 ? 2.546 -9.481 -5.032 1.00 51.75 203 ILE A C 1
ATOM 1608 O O . ILE A 1 203 ? 2.899 -10.396 -5.772 1.00 51.75 203 ILE A O 1
ATOM 1612 N N . SER A 1 204 ? 2.102 -9.717 -3.796 1.00 48.84 204 SER A N 1
ATOM 1613 C CA . SER A 1 204 ? 2.028 -11.063 -3.207 1.00 48.84 204 SER A CA 1
ATOM 1614 C C . SER A 1 204 ? 0.977 -11.921 -3.906 1.00 48.84 204 SER A C 1
ATOM 1616 O O . SER A 1 204 ? 1.199 -13.102 -4.152 1.00 48.84 204 SER A O 1
ATOM 1618 N N . ARG A 1 205 ? -0.139 -11.314 -4.314 1.00 51.25 205 ARG A N 1
ATOM 1619 C CA . ARG A 1 205 ? -1.208 -11.928 -5.101 1.00 51.25 205 ARG A CA 1
ATOM 1620 C C . ARG A 1 205 ? -0.739 -12.237 -6.512 1.00 51.25 205 ARG A C 1
ATOM 1622 O O . ARG A 1 205 ? -1.003 -13.331 -6.994 1.00 51.25 205 ARG A O 1
ATOM 1629 N N . GLN A 1 206 ? -0.025 -11.318 -7.163 1.00 51.50 206 GLN A N 1
ATOM 1630 C CA . GLN A 1 206 ? 0.596 -11.569 -8.464 1.00 51.50 206 GLN A CA 1
ATOM 1631 C C . GLN A 1 206 ? 1.608 -12.705 -8.373 1.00 51.50 206 GLN A C 1
ATOM 1633 O O . GLN A 1 206 ? 1.562 -13.604 -9.202 1.00 51.50 206 GLN A O 1
ATOM 1638 N N . LYS A 1 207 ? 2.452 -12.722 -7.339 1.00 55.84 207 LYS A N 1
ATOM 1639 C CA . LYS A 1 207 ? 3.433 -13.786 -7.123 1.00 55.84 207 LYS A CA 1
ATOM 1640 C C . LYS A 1 207 ? 2.763 -15.138 -6.870 1.00 55.84 207 LYS A C 1
ATOM 1642 O O . LYS A 1 207 ? 3.102 -16.105 -7.535 1.00 55.84 207 LYS A O 1
ATOM 1647 N N . ALA A 1 208 ? 1.739 -15.190 -6.019 1.00 55.00 208 ALA A N 1
ATOM 1648 C CA . ALA A 1 208 ? 0.947 -16.401 -5.804 1.00 55.00 208 ALA A CA 1
ATOM 1649 C C . ALA A 1 208 ? 0.249 -16.881 -7.093 1.00 55.00 208 ALA A C 1
ATOM 1651 O O . ALA A 1 208 ? 0.190 -18.077 -7.365 1.00 55.00 208 ALA A O 1
ATOM 1652 N N . LEU A 1 209 ? -0.257 -15.961 -7.922 1.00 53.34 209 LEU A N 1
ATOM 1653 C CA . LEU A 1 209 ? -0.838 -16.287 -9.230 1.00 53.34 209 LEU A CA 1
ATOM 1654 C C . LEU A 1 209 ? 0.216 -16.776 -10.237 1.00 53.34 209 LEU A C 1
ATOM 1656 O O . LEU A 1 209 ? -0.071 -17.667 -11.039 1.00 53.34 209 LEU A O 1
ATOM 1660 N N . GLU A 1 210 ? 1.420 -16.209 -10.215 1.00 56.81 210 GLU A N 1
ATOM 1661 C CA . GLU A 1 210 ? 2.555 -16.647 -11.031 1.00 56.81 210 GLU A CA 1
ATOM 1662 C C . GLU A 1 210 ? 3.046 -18.036 -10.607 1.00 56.81 210 GLU A C 1
ATOM 1664 O O . GLU A 1 210 ? 3.259 -18.884 -11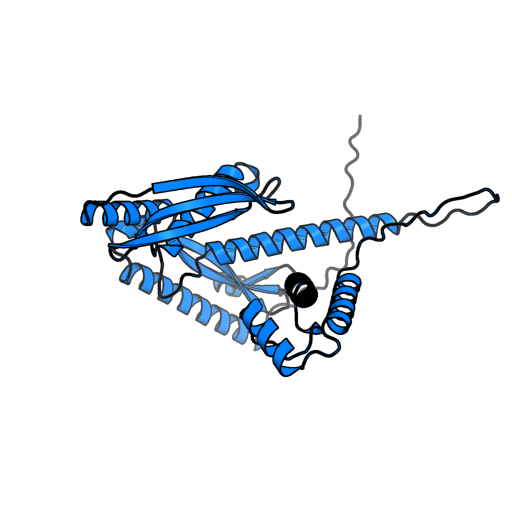.474 1.00 56.81 210 GLU A O 1
ATOM 1669 N N . ASP A 1 211 ? 3.133 -18.307 -9.305 1.00 59.81 211 ASP A N 1
ATOM 1670 C CA . ASP A 1 211 ? 3.506 -19.611 -8.751 1.00 59.81 211 ASP A CA 1
ATOM 1671 C C . ASP A 1 211 ? 2.476 -20.686 -9.134 1.00 59.81 211 ASP A C 1
ATOM 1673 O O . ASP A 1 211 ? 2.849 -21.733 -9.668 1.00 59.81 211 ASP A O 1
ATOM 1677 N N . LEU A 1 212 ? 1.175 -20.387 -9.025 1.00 56.94 212 LEU A N 1
ATOM 1678 C CA . LEU A 1 212 ? 0.102 -21.267 -9.511 1.00 56.94 212 LEU A CA 1
ATOM 1679 C C . LEU A 1 212 ? 0.205 -21.539 -11.020 1.00 56.94 212 LEU A C 1
ATOM 1681 O O . LEU A 1 212 ? -0.004 -22.665 -11.478 1.00 56.94 212 LEU A O 1
ATOM 1685 N N . ASN A 1 213 ? 0.540 -20.523 -11.819 1.00 57.31 213 ASN A N 1
ATOM 1686 C CA . ASN A 1 213 ? 0.741 -20.691 -13.259 1.00 57.31 213 ASN A CA 1
ATOM 1687 C C . ASN A 1 213 ? 1.997 -21.515 -13.586 1.00 57.31 213 ASN A C 1
ATOM 1689 O O . ASN A 1 213 ? 1.991 -22.275 -14.558 1.00 57.31 213 ASN A O 1
ATOM 1693 N N . ASN A 1 214 ? 3.062 -21.388 -12.795 1.00 58.00 214 ASN A N 1
ATOM 1694 C CA . ASN A 1 214 ? 4.308 -22.129 -12.980 1.00 58.00 214 ASN A CA 1
ATOM 1695 C C . ASN A 1 214 ? 4.165 -23.601 -12.568 1.00 58.00 214 ASN A C 1
ATOM 1697 O O . ASN A 1 214 ? 4.597 -24.478 -13.318 1.00 58.00 214 ASN A O 1
ATOM 1701 N N . GLU A 1 215 ? 3.485 -23.895 -11.457 1.00 54.81 215 GLU A N 1
ATOM 1702 C CA . GLU A 1 215 ? 3.113 -25.264 -11.064 1.00 54.81 215 GLU A CA 1
ATOM 1703 C C . GLU A 1 215 ? 2.218 -25.940 -12.107 1.00 54.81 215 GLU A C 1
ATOM 1705 O O . GLU A 1 215 ? 2.323 -27.137 -12.391 1.00 54.81 215 GLU A O 1
ATOM 1710 N N . ARG A 1 216 ? 1.336 -25.158 -12.729 1.00 55.66 216 ARG A N 1
ATOM 1711 C CA . ARG A 1 216 ? 0.476 -25.649 -13.798 1.00 55.66 216 ARG A CA 1
ATOM 1712 C C . ARG A 1 216 ? 1.264 -25.975 -15.067 1.00 55.66 216 ARG A C 1
ATOM 1714 O O . ARG A 1 216 ? 1.014 -27.009 -15.683 1.00 55.66 216 ARG A O 1
ATOM 1721 N N . LYS A 1 217 ? 2.237 -25.142 -15.445 1.00 55.88 217 LYS A N 1
ATOM 1722 C CA . LYS A 1 217 ? 3.122 -25.395 -16.595 1.00 55.88 217 LYS A CA 1
ATOM 1723 C C . LYS A 1 217 ? 4.042 -26.598 -16.376 1.00 55.88 217 LYS A C 1
ATOM 1725 O O . LYS A 1 217 ? 4.201 -27.397 -17.298 1.00 55.88 217 LYS A O 1
ATOM 1730 N N . SER A 1 218 ? 4.597 -26.768 -15.175 1.00 53.44 218 SER A N 1
ATOM 1731 C CA . SER A 1 218 ? 5.468 -27.910 -14.861 1.00 53.44 218 SER A CA 1
ATOM 1732 C C . SER A 1 218 ? 4.715 -29.247 -14.889 1.00 53.44 218 SER A C 1
ATOM 1734 O O . SER A 1 218 ? 5.261 -30.253 -15.340 1.00 53.44 218 SER A O 1
ATOM 1736 N N . ARG A 1 219 ? 3.427 -29.263 -14.514 1.00 54.69 219 ARG A N 1
ATOM 1737 C CA . ARG A 1 219 ? 2.563 -30.450 -14.659 1.00 54.69 219 ARG A CA 1
ATOM 1738 C C . ARG A 1 219 ? 2.233 -30.796 -16.111 1.00 54.69 219 ARG A C 1
ATOM 1740 O O . ARG A 1 219 ? 2.186 -31.977 -16.439 1.00 54.69 219 ARG A O 1
ATOM 1747 N N . VAL A 1 220 ? 2.036 -29.798 -16.974 1.00 55.59 220 VAL A N 1
ATOM 1748 C CA . VAL A 1 220 ? 1.746 -30.016 -18.405 1.00 55.59 220 VAL A CA 1
ATOM 1749 C C . VAL A 1 220 ? 2.982 -30.526 -19.154 1.00 55.59 220 VAL A C 1
ATOM 1751 O O . VAL A 1 220 ? 2.861 -31.423 -19.983 1.00 55.59 220 VAL A O 1
ATOM 1754 N N . MET A 1 221 ? 4.181 -30.034 -18.825 1.00 51.97 221 MET A N 1
ATOM 1755 C CA . MET A 1 221 ? 5.419 -30.533 -19.440 1.00 51.97 221 MET A CA 1
ATOM 1756 C C . MET A 1 221 ? 5.738 -31.987 -19.057 1.00 51.97 221 MET A C 1
ATOM 1758 O O . MET A 1 221 ? 6.178 -32.744 -19.913 1.00 51.97 221 MET A O 1
ATOM 1762 N N . ASN A 1 222 ? 5.427 -32.421 -17.831 1.00 50.84 222 ASN A N 1
ATOM 1763 C CA . ASN A 1 222 ? 5.639 -33.813 -17.404 1.00 50.84 222 ASN A CA 1
ATOM 1764 C C . ASN A 1 222 ? 4.636 -34.828 -17.991 1.00 50.84 222 ASN A C 1
ATOM 1766 O O . ASN A 1 222 ? 4.871 -36.031 -17.890 1.00 50.84 222 ASN A O 1
ATOM 1770 N N . GLN A 1 223 ? 3.517 -34.385 -18.577 1.00 49.38 223 GLN A N 1
ATOM 1771 C CA . GLN A 1 223 ? 2.528 -35.283 -19.194 1.00 49.38 223 GLN A CA 1
ATOM 1772 C C . GLN A 1 223 ? 2.778 -35.539 -20.684 1.00 49.38 223 GLN A C 1
ATOM 1774 O O . GLN A 1 223 ? 2.301 -36.544 -21.201 1.00 49.38 223 GLN A O 1
ATOM 1779 N N . ASN A 1 224 ? 3.570 -34.698 -21.353 1.00 47.56 224 ASN A N 1
ATOM 1780 C CA . ASN A 1 224 ? 3.882 -34.858 -22.776 1.00 47.56 224 ASN A CA 1
ATOM 1781 C C . ASN A 1 224 ? 5.108 -35.746 -23.057 1.00 47.56 224 ASN A C 1
ATOM 1783 O O . ASN A 1 224 ? 5.378 -36.029 -24.217 1.00 47.56 224 ASN A O 1
ATOM 1787 N N . ASP A 1 225 ? 5.812 -36.225 -22.024 1.00 43.91 225 ASP A N 1
ATOM 1788 C CA . ASP A 1 225 ? 7.016 -37.069 -22.164 1.00 43.91 225 ASP A CA 1
ATOM 1789 C C . ASP A 1 225 ? 6.741 -38.570 -21.918 1.00 43.91 225 ASP A C 1
ATOM 1791 O O . ASP A 1 225 ? 7.626 -39.366 -21.606 1.00 43.91 225 ASP A O 1
ATOM 1795 N N . ARG A 1 226 ? 5.471 -38.985 -22.019 1.00 43.62 226 ARG A N 1
ATOM 1796 C CA . ARG A 1 226 ? 5.061 -40.398 -21.978 1.00 43.62 226 ARG A CA 1
ATOM 1797 C C . ARG A 1 226 ? 4.104 -40.718 -23.117 1.00 43.62 226 ARG A C 1
ATOM 1799 O O . ARG A 1 226 ? 2.907 -40.893 -22.906 1.00 43.62 226 ARG A O 1
ATOM 1806 N N . GLY A 1 227 ? 4.656 -40.833 -24.316 1.00 39.56 227 GLY A N 1
ATOM 1807 C CA . GLY A 1 227 ? 3.949 -41.390 -25.460 1.00 39.56 227 GLY A CA 1
ATOM 1808 C C . GLY A 1 227 ? 4.917 -41.919 -26.506 1.00 39.56 227 GLY A C 1
ATOM 1809 O O . GLY A 1 227 ? 5.282 -41.160 -27.389 1.00 39.56 227 GLY A O 1
ATOM 1810 N N . ASP A 1 228 ? 5.339 -43.182 -26.366 1.00 41.69 228 ASP A N 1
ATOM 1811 C CA . ASP A 1 228 ? 5.217 -44.198 -27.429 1.00 41.69 228 ASP A CA 1
ATOM 1812 C C . ASP A 1 228 ? 5.743 -45.567 -26.946 1.00 41.69 228 ASP A C 1
ATOM 1814 O O . ASP A 1 228 ? 6.951 -45.723 -26.815 1.00 41.69 228 ASP A O 1
ATOM 1818 N N . VAL A 1 229 ? 4.861 -46.544 -26.669 1.00 41.56 229 VAL A N 1
ATOM 1819 C CA . VAL A 1 229 ? 5.023 -47.972 -27.039 1.00 41.56 229 VAL A CA 1
ATOM 1820 C C . VAL A 1 229 ? 3.628 -48.621 -27.133 1.00 41.56 229 VAL A C 1
ATOM 1822 O O . VAL A 1 229 ? 2.782 -48.440 -26.262 1.00 41.56 229 VAL A O 1
ATOM 1825 N N . GLN A 1 230 ? 3.449 -49.351 -28.231 1.00 42.00 230 GLN A N 1
ATOM 1826 C CA . GLN A 1 230 ? 2.271 -49.933 -28.880 1.00 42.00 230 GLN A CA 1
ATOM 1827 C C . GLN A 1 230 ? 1.440 -50.999 -28.132 1.00 42.00 230 GLN A C 1
ATOM 1829 O O . GLN A 1 230 ? 1.954 -51.775 -27.333 1.00 42.00 230 GLN A O 1
ATOM 1834 N N . ASP A 1 231 ? 0.159 -51.033 -28.537 1.00 43.22 231 ASP A N 1
ATOM 1835 C CA . ASP A 1 231 ? -0.757 -52.154 -28.842 1.00 43.22 231 ASP A CA 1
ATOM 1836 C C . ASP A 1 231 ? -0.836 -53.404 -27.939 1.00 43.22 231 ASP A C 1
ATOM 1838 O O . ASP A 1 231 ? 0.109 -54.180 -27.821 1.00 43.22 231 ASP A O 1
ATOM 1842 N N . LEU A 1 232 ? -2.051 -53.694 -27.439 1.00 38.09 232 LEU A N 1
ATOM 1843 C CA . LEU A 1 232 ? -2.928 -54.781 -27.934 1.00 38.09 232 LEU A CA 1
ATOM 1844 C C . LEU A 1 232 ? -4.167 -54.987 -27.027 1.00 38.09 232 LEU A C 1
ATOM 1846 O O . LEU A 1 232 ? -4.060 -55.044 -25.806 1.00 38.09 232 LEU A O 1
ATOM 1850 N N . ASP A 1 233 ? -5.326 -55.130 -27.680 1.00 41.34 233 ASP A N 1
ATOM 1851 C CA . ASP A 1 233 ? -6.535 -55.897 -27.322 1.00 41.34 233 ASP A CA 1
ATOM 1852 C C . ASP A 1 233 ? -6.993 -56.024 -25.852 1.00 41.34 233 ASP A C 1
ATOM 1854 O O . ASP A 1 233 ? -6.437 -56.796 -25.071 1.00 41.34 233 ASP A O 1
ATOM 1858 N N . ARG A 1 234 ? -8.173 -55.458 -25.541 1.00 37.81 234 ARG A N 1
ATOM 1859 C CA . ARG A 1 234 ? -9.405 -56.233 -25.243 1.00 37.81 234 ARG A CA 1
ATOM 1860 C C . ARG A 1 234 ? -10.550 -55.364 -24.721 1.00 37.81 234 ARG A C 1
ATOM 1862 O O . ARG A 1 234 ? -10.403 -54.596 -23.775 1.00 37.81 234 ARG A O 1
ATOM 1869 N N . ASP A 1 235 ? -11.719 -55.617 -25.303 1.00 48.56 235 ASP A N 1
ATOM 1870 C CA . ASP A 1 235 ? -13.045 -55.387 -24.735 1.00 48.56 235 ASP A CA 1
ATOM 1871 C C . ASP A 1 235 ? -13.118 -55.742 -23.243 1.00 48.56 235 ASP A C 1
ATOM 1873 O O . ASP A 1 235 ? -12.776 -56.864 -22.877 1.00 48.56 235 ASP A O 1
ATOM 1877 N N . PHE A 1 236 ? -13.629 -54.826 -22.408 1.00 35.47 236 PHE A N 1
ATOM 1878 C CA . PHE A 1 236 ? -14.647 -55.094 -21.376 1.00 35.47 236 PHE A CA 1
ATOM 1879 C C . PHE A 1 236 ? -15.030 -53.805 -20.610 1.00 35.47 236 PHE A C 1
ATOM 1881 O O . PHE A 1 236 ? -14.237 -53.237 -19.872 1.00 35.47 236 PHE A O 1
ATOM 1888 N N . SER A 1 237 ? -16.310 -53.435 -20.709 1.00 37.44 237 SER A N 1
ATOM 1889 C CA . SER A 1 237 ? -17.152 -52.856 -19.646 1.00 37.44 237 SER A CA 1
ATOM 1890 C C . SER A 1 237 ? -16.812 -51.512 -18.955 1.00 37.44 237 SER A C 1
ATOM 1892 O O . SER A 1 237 ? -15.950 -51.413 -18.095 1.00 37.44 237 SER A O 1
ATOM 1894 N N . ARG A 1 238 ? -17.785 -50.599 -19.124 1.00 36.25 238 ARG A N 1
ATOM 1895 C CA . ARG A 1 238 ? -18.469 -49.784 -18.091 1.00 36.25 238 ARG A CA 1
ATOM 1896 C C . ARG A 1 238 ? -17.791 -48.547 -17.470 1.00 36.25 238 ARG A C 1
ATOM 1898 O O . ARG A 1 238 ? -16.730 -48.590 -16.872 1.00 36.25 238 ARG A O 1
ATOM 1905 N N . MET A 1 239 ? -18.643 -47.513 -17.429 1.00 34.38 239 MET A N 1
ATOM 1906 C CA . MET A 1 239 ? -18.702 -46.366 -16.513 1.00 34.38 239 MET A CA 1
ATOM 1907 C C . MET A 1 239 ? -17.737 -45.204 -16.780 1.00 34.38 239 MET A C 1
ATOM 1909 O O . MET A 1 239 ? -16.598 -45.176 -16.333 1.00 34.38 239 MET A O 1
ATOM 1913 N N . THR A 1 240 ? -18.287 -44.202 -17.482 1.00 41.97 240 THR A N 1
ATOM 1914 C CA . THR A 1 240 ? -18.174 -42.760 -17.186 1.00 41.97 240 THR A CA 1
ATOM 1915 C C . THR A 1 240 ? -16.971 -42.360 -16.335 1.00 41.97 240 THR A C 1
ATOM 1917 O O . THR A 1 240 ? -17.089 -42.095 -15.140 1.00 41.97 240 THR A O 1
ATOM 1920 N N . LYS A 1 241 ? -15.812 -42.253 -16.983 1.00 37.53 241 LYS A N 1
ATOM 1921 C CA . LYS A 1 241 ? -14.663 -41.520 -16.459 1.00 37.53 241 LYS A CA 1
ATOM 1922 C C . LYS A 1 241 ? -14.768 -40.096 -16.993 1.00 37.53 241 LYS A C 1
ATOM 1924 O O . LYS A 1 241 ? -14.286 -39.786 -18.076 1.00 37.53 241 LYS A O 1
ATOM 1929 N N . GLN A 1 242 ? -15.480 -39.251 -16.253 1.00 44.78 242 GLN A N 1
ATOM 1930 C CA . GLN A 1 242 ? -15.439 -37.806 -16.437 1.00 44.78 242 GLN A CA 1
ATOM 1931 C C . GLN A 1 242 ? -14.037 -37.365 -16.006 1.00 44.78 242 GLN A C 1
ATOM 1933 O O . GLN A 1 242 ? -13.759 -37.144 -14.831 1.00 44.78 242 GLN A O 1
ATOM 1938 N N . THR A 1 243 ? -13.100 -37.393 -16.948 1.00 34.16 243 THR A N 1
ATOM 1939 C CA . THR A 1 243 ? -11.747 -36.890 -16.747 1.00 34.16 243 THR A CA 1
ATOM 1940 C C . THR A 1 243 ? -11.848 -35.385 -16.556 1.00 34.16 243 THR A C 1
ATOM 1942 O O . THR A 1 243 ? -12.169 -34.661 -17.496 1.00 34.16 243 THR A O 1
ATOM 1945 N N . CYS A 1 244 ? -11.613 -34.927 -15.327 1.00 45.28 244 CYS A N 1
ATOM 1946 C CA . CYS A 1 244 ? -11.406 -33.520 -15.016 1.00 45.28 244 CYS A CA 1
ATOM 1947 C C . CYS A 1 244 ? -10.133 -33.057 -15.736 1.00 45.28 244 CYS A C 1
ATOM 1949 O O . CYS A 1 244 ? -9.028 -33.184 -15.205 1.00 45.28 244 CYS A O 1
ATOM 1951 N N . GLU A 1 245 ? -10.285 -32.586 -16.977 1.00 44.66 245 GLU A N 1
ATOM 1952 C CA . GLU A 1 245 ? -9.246 -31.811 -17.645 1.00 44.66 245 GLU A CA 1
ATOM 1953 C C . GLU A 1 245 ? -8.904 -30.595 -16.769 1.00 44.66 245 GLU A C 1
ATOM 1955 O O . GLU A 1 245 ? -9.805 -29.966 -16.213 1.00 44.66 245 GLU A O 1
ATOM 1960 N N . PRO A 1 246 ? -7.621 -30.231 -16.628 1.00 46.59 246 PRO A N 1
ATOM 1961 C CA . PRO A 1 246 ? -7.234 -29.031 -15.902 1.00 46.59 246 PRO A CA 1
ATOM 1962 C C . PRO A 1 246 ? -7.801 -27.783 -16.602 1.00 46.59 246 PRO A C 1
ATOM 1964 O O . PRO A 1 246 ? -7.328 -27.411 -17.676 1.00 46.59 246 PRO A O 1
ATOM 1967 N N . ASP A 1 247 ? -8.784 -27.134 -15.964 1.00 62.66 247 ASP A N 1
ATOM 1968 C CA . ASP A 1 247 ? -9.586 -25.986 -16.429 1.00 62.66 247 ASP A CA 1
ATOM 1969 C C . ASP A 1 247 ? -8.765 -24.883 -17.101 1.00 62.66 247 ASP A C 1
ATOM 1971 O O . ASP A 1 247 ? -8.224 -23.991 -16.437 1.00 62.66 247 ASP A O 1
ATOM 1975 N N . ASP A 1 248 ? -8.583 -24.953 -18.421 1.00 83.94 248 ASP A N 1
ATOM 1976 C CA . ASP A 1 248 ? -7.958 -23.894 -19.222 1.00 83.94 248 ASP A CA 1
ATOM 1977 C C . ASP A 1 248 ? -8.622 -22.549 -18.861 1.00 83.94 248 ASP A C 1
ATOM 1979 O O . ASP A 1 248 ? -9.843 -22.417 -19.000 1.00 83.94 248 ASP A O 1
ATOM 1983 N N . PRO A 1 249 ? -7.865 -21.551 -18.360 1.00 79.88 249 PRO A N 1
ATOM 1984 C CA . PRO A 1 249 ? -8.442 -20.291 -17.899 1.00 79.88 249 PRO A CA 1
ATOM 1985 C C . PRO A 1 249 ? -9.186 -19.560 -19.024 1.00 79.88 249 PRO A C 1
ATOM 1987 O O . PRO A 1 249 ? -10.138 -18.825 -18.755 1.00 79.88 249 PRO A O 1
ATOM 1990 N N . VAL A 1 250 ? -8.804 -19.799 -20.284 1.00 86.19 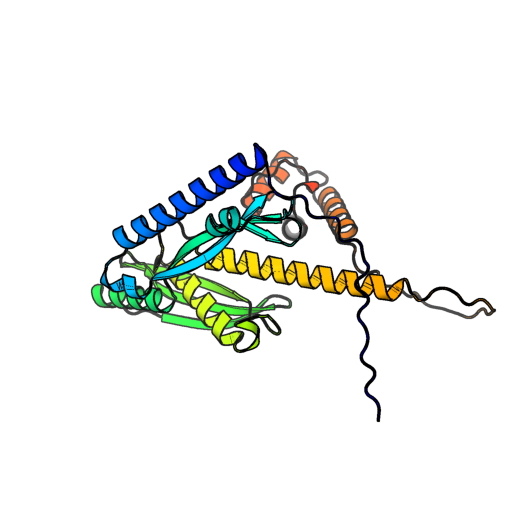250 VAL A N 1
ATOM 1991 C CA . VAL A 1 250 ? -9.500 -19.277 -21.461 1.00 86.19 250 VAL A CA 1
ATOM 1992 C C . VAL A 1 250 ? -10.840 -19.987 -21.646 1.00 86.19 250 VAL A C 1
ATOM 1994 O O . VAL A 1 250 ? -11.860 -19.313 -21.805 1.00 86.19 250 VAL A O 1
ATOM 1997 N N . LYS A 1 251 ? -10.879 -21.326 -21.549 1.00 90.31 251 LYS A N 1
ATOM 1998 C CA . LYS A 1 251 ? -12.140 -22.094 -21.573 1.00 90.31 251 LYS A CA 1
ATOM 1999 C C . LYS A 1 251 ? -13.067 -21.657 -20.437 1.00 90.31 251 LYS A C 1
ATOM 2001 O O . LYS A 1 251 ? -14.249 -21.428 -20.684 1.00 90.31 251 LYS A O 1
ATOM 2006 N N . MET A 1 252 ? -12.537 -21.459 -19.226 1.00 89.56 252 MET A N 1
ATOM 2007 C CA . MET A 1 252 ? -13.331 -21.009 -18.081 1.00 89.56 252 MET A CA 1
ATOM 2008 C C . MET A 1 252 ? -13.906 -19.606 -18.295 1.00 89.56 252 MET A C 1
ATOM 2010 O O . MET A 1 252 ? -15.099 -19.391 -18.076 1.00 89.56 252 MET A O 1
ATOM 2014 N N . LYS A 1 253 ? -13.083 -18.654 -18.753 1.00 95.25 253 LYS A N 1
ATOM 2015 C CA . LYS A 1 253 ? -13.546 -17.297 -19.070 1.00 95.25 253 LYS A CA 1
ATOM 2016 C C . LYS A 1 253 ? -14.653 -17.332 -20.124 1.00 95.25 253 LYS A C 1
ATOM 2018 O O . LYS A 1 253 ? -15.692 -16.707 -19.932 1.00 95.25 253 LYS A O 1
ATOM 2023 N N . ASN A 1 254 ? -14.462 -18.098 -21.195 1.00 94.81 254 ASN A N 1
ATOM 2024 C CA . ASN A 1 254 ? -15.453 -18.238 -22.261 1.00 94.81 254 ASN A CA 1
ATOM 2025 C C . ASN A 1 254 ? -16.753 -18.887 -21.760 1.00 94.81 254 ASN A C 1
ATOM 2027 O O . ASN A 1 254 ? -17.837 -18.437 -22.125 1.00 94.81 254 ASN A O 1
ATOM 2031 N N . SER A 1 255 ? -16.660 -19.891 -20.883 1.00 95.94 255 SER A N 1
ATOM 2032 C CA . SER A 1 255 ? -17.826 -20.517 -20.250 1.00 95.94 255 SER A CA 1
ATOM 2033 C C . SER A 1 255 ? -18.634 -19.512 -19.426 1.00 95.94 255 SER A C 1
ATOM 2035 O O . SER A 1 255 ? -19.842 -19.398 -19.623 1.00 95.94 255 SER A O 1
ATOM 2037 N N . LEU A 1 256 ? -17.971 -18.734 -18.562 1.00 96.44 256 LEU A N 1
ATOM 2038 C CA . LEU A 1 256 ? -18.623 -17.708 -17.738 1.00 96.44 256 LEU A CA 1
ATOM 2039 C C . LEU A 1 256 ? -19.278 -16.618 -18.591 1.00 96.44 256 LEU A C 1
ATOM 2041 O O . LEU A 1 256 ? -20.386 -16.179 -18.299 1.00 96.44 256 LEU A O 1
ATOM 2045 N N . ILE A 1 257 ? -18.620 -16.197 -19.674 1.00 97.69 257 ILE A N 1
ATOM 2046 C CA . ILE A 1 257 ? -19.190 -15.223 -20.611 1.00 97.69 257 ILE A CA 1
ATOM 2047 C C . ILE A 1 257 ? -20.469 -15.771 -21.245 1.00 97.69 257 ILE A C 1
ATOM 2049 O O . ILE A 1 257 ? -21.474 -15.066 -21.281 1.00 97.69 257 ILE A O 1
ATOM 2053 N N . ASN A 1 258 ? -20.460 -17.022 -21.707 1.00 97.19 258 ASN A N 1
ATOM 2054 C CA . ASN A 1 258 ? -21.641 -17.644 -22.304 1.00 97.19 258 ASN A CA 1
ATOM 2055 C C . ASN A 1 258 ? -22.789 -17.785 -21.292 1.00 97.19 258 ASN A C 1
ATOM 2057 O O . ASN A 1 258 ? -23.938 -17.496 -21.627 1.00 97.19 258 ASN A O 1
ATOM 2061 N N . GLN A 1 259 ? -22.482 -18.166 -20.049 1.00 96.94 259 GLN A N 1
ATOM 2062 C CA . GLN A 1 259 ? -23.463 -18.234 -18.961 1.00 96.94 259 GLN A CA 1
ATOM 2063 C C . GLN A 1 259 ? -24.075 -16.862 -18.667 1.00 96.94 259 GLN A C 1
ATOM 2065 O O . GLN A 1 259 ? -25.292 -16.750 -18.573 1.00 96.94 259 GLN A O 1
ATOM 2070 N N . LEU A 1 260 ? -23.260 -15.809 -18.598 1.00 98.00 260 LEU A N 1
ATOM 2071 C CA . LEU A 1 260 ? -23.726 -14.440 -18.369 1.00 98.00 260 LEU A CA 1
ATOM 2072 C C . LEU A 1 260 ? -24.566 -13.890 -19.521 1.00 98.00 260 LEU A C 1
ATOM 2074 O O . LEU A 1 260 ? -25.578 -13.236 -19.274 1.00 98.00 260 LEU A O 1
ATOM 2078 N N . ILE A 1 261 ? -24.196 -14.186 -20.770 1.00 98.00 261 ILE A N 1
ATOM 2079 C CA . ILE A 1 261 ? -25.011 -13.844 -21.946 1.00 98.00 261 ILE A CA 1
ATOM 2080 C C . ILE A 1 261 ? -26.379 -14.527 -21.859 1.00 98.00 261 ILE A C 1
ATOM 2082 O O . ILE A 1 261 ? -27.394 -13.911 -22.175 1.00 98.00 261 ILE A O 1
ATOM 2086 N N . HIS A 1 262 ? -26.419 -15.785 -21.418 1.00 97.25 262 HIS A N 1
ATOM 2087 C CA . HIS A 1 262 ? -27.672 -16.512 -21.251 1.00 97.25 262 HIS A CA 1
ATOM 2088 C C . HIS A 1 262 ? -28.507 -15.983 -20.073 1.00 97.25 262 HIS A C 1
ATOM 2090 O O . HIS A 1 262 ? -29.706 -15.778 -20.232 1.00 97.25 262 HIS A O 1
ATOM 2096 N N . LEU A 1 263 ? -27.889 -15.737 -18.913 1.00 97.56 263 LEU A N 1
ATOM 2097 C CA . LEU A 1 263 ? -28.556 -15.216 -17.711 1.00 97.56 263 LEU A CA 1
ATOM 2098 C C . LEU A 1 263 ? -29.162 -13.831 -17.937 1.00 97.56 263 LEU A C 1
ATOM 2100 O O . LEU A 1 263 ? -30.262 -13.559 -17.477 1.00 97.56 263 LEU A O 1
ATOM 2104 N N . THR A 1 264 ? -28.469 -12.969 -18.679 1.00 97.62 264 THR A N 1
ATOM 2105 C CA . THR A 1 264 ? -28.934 -11.605 -18.974 1.00 97.62 264 THR A CA 1
ATOM 2106 C C . THR A 1 264 ? -29.776 -11.523 -20.250 1.00 97.62 264 THR A C 1
ATOM 2108 O O . THR A 1 264 ? -30.108 -10.431 -20.719 1.00 97.62 264 THR A O 1
ATOM 2111 N N . LYS A 1 265 ? -30.158 -12.665 -20.836 1.00 97.56 265 LYS A N 1
ATOM 2112 C CA . LYS A 1 265 ? -31.003 -12.699 -22.031 1.00 97.56 265 LYS A CA 1
ATOM 2113 C C . LYS A 1 265 ? -32.387 -12.132 -21.700 1.00 97.56 265 LYS A C 1
ATOM 2115 O O . LYS A 1 265 ? -33.122 -12.705 -20.908 1.00 97.56 265 LYS A O 1
ATOM 2120 N N . GLY A 1 266 ? -32.749 -11.026 -22.350 1.00 95.62 266 GLY A N 1
ATOM 2121 C CA . GLY A 1 266 ? -34.029 -10.334 -22.143 1.00 95.62 266 GLY A CA 1
ATOM 2122 C C . GLY A 1 266 ? -33.954 -9.139 -21.192 1.00 95.62 266 GLY A C 1
ATOM 2123 O O . GLY A 1 266 ? -34.909 -8.372 -21.116 1.00 95.62 266 GLY A O 1
ATOM 2124 N N . PHE A 1 267 ? -32.817 -8.932 -20.527 1.00 97.25 267 PHE A N 1
ATOM 2125 C CA . PHE A 1 267 ? -32.571 -7.721 -19.758 1.00 97.25 267 PHE A CA 1
ATOM 2126 C C . PHE A 1 267 ? -32.264 -6.562 -20.713 1.00 97.25 267 PHE A C 1
ATOM 2128 O O . PHE A 1 267 ? -31.634 -6.747 -21.760 1.00 97.25 267 PHE A O 1
ATOM 2135 N N . ASP A 1 268 ? -32.672 -5.350 -20.340 1.00 97.69 268 ASP A N 1
ATOM 2136 C CA . ASP A 1 268 ? -32.256 -4.148 -21.058 1.00 97.69 268 ASP A CA 1
ATOM 2137 C C . ASP A 1 268 ? -30.725 -3.972 -20.971 1.00 97.69 268 ASP A C 1
ATOM 2139 O O . ASP A 1 268 ? -30.115 -4.119 -19.908 1.00 97.69 268 ASP A O 1
ATOM 2143 N N . GLN A 1 269 ? -30.073 -3.647 -22.091 1.00 96.88 269 GLN A N 1
ATOM 2144 C CA . GLN A 1 269 ? -28.609 -3.538 -22.126 1.00 96.88 269 GLN A CA 1
ATOM 2145 C C . GLN A 1 269 ? -28.089 -2.389 -21.255 1.00 96.88 269 GLN A C 1
ATOM 2147 O O . GLN A 1 269 ? -27.002 -2.494 -20.677 1.00 96.88 269 GLN A O 1
ATOM 2152 N N . THR A 1 270 ? -28.854 -1.300 -21.136 1.00 96.94 270 THR A N 1
ATOM 2153 C CA . THR A 1 270 ? -28.498 -0.160 -20.280 1.00 96.94 270 THR A CA 1
ATOM 2154 C C . THR A 1 270 ? -28.588 -0.563 -18.814 1.00 96.94 270 THR A C 1
ATOM 2156 O O . THR A 1 270 ? -27.682 -0.250 -18.039 1.00 96.94 270 THR A O 1
ATOM 2159 N N . TYR A 1 271 ? -29.620 -1.330 -18.452 1.00 97.50 271 TYR A N 1
ATOM 2160 C CA . TYR A 1 271 ? -29.762 -1.922 -17.125 1.00 97.50 271 TYR A CA 1
ATOM 2161 C C . TYR A 1 271 ? -28.555 -2.792 -16.753 1.00 97.50 271 TYR A C 1
ATOM 2163 O O . TYR A 1 271 ? -27.883 -2.512 -15.757 1.00 97.50 271 TYR A O 1
ATOM 2171 N N . VAL A 1 272 ? -28.210 -3.780 -17.589 1.00 97.88 272 VAL A N 1
ATOM 2172 C CA . VAL A 1 272 ? -27.066 -4.682 -17.346 1.00 97.88 272 VAL A CA 1
ATOM 2173 C C . VAL A 1 272 ? -25.771 -3.884 -17.195 1.00 97.88 272 VAL A C 1
ATOM 2175 O O . VAL A 1 272 ? -24.990 -4.116 -16.269 1.00 97.88 272 VAL A O 1
ATOM 2178 N N . LYS A 1 273 ? -25.554 -2.894 -18.070 1.00 97.81 273 LYS A N 1
ATOM 2179 C CA . LYS A 1 273 ? -24.358 -2.051 -18.031 1.00 97.81 273 LYS A CA 1
ATOM 2180 C C . LYS A 1 273 ? -24.242 -1.269 -16.724 1.00 97.81 273 LYS A C 1
ATOM 2182 O O . LYS A 1 273 ? -23.171 -1.262 -16.108 1.00 97.81 273 LYS A O 1
ATOM 2187 N N . ASN A 1 274 ? -25.324 -0.615 -16.309 1.00 95.75 274 ASN A N 1
ATOM 2188 C CA . ASN A 1 274 ? -25.356 0.184 -15.088 1.00 95.75 274 ASN A CA 1
ATOM 2189 C C . ASN A 1 274 ? -25.178 -0.700 -13.853 1.00 95.75 274 ASN A C 1
ATOM 2191 O O . ASN A 1 274 ? -24.399 -0.350 -12.966 1.00 95.75 274 ASN A O 1
ATOM 2195 N N . ARG A 1 275 ? -25.823 -1.873 -13.826 1.00 97.00 275 ARG A N 1
ATOM 2196 C CA . ARG A 1 275 ? -25.750 -2.783 -12.683 1.00 97.00 275 ARG A CA 1
ATOM 2197 C C . ARG A 1 275 ? -24.349 -3.341 -12.479 1.00 97.00 275 ARG A C 1
ATOM 2199 O O . ARG A 1 275 ? -23.835 -3.290 -11.366 1.00 97.00 275 ARG A O 1
ATOM 2206 N N . ILE A 1 276 ? -23.688 -3.767 -13.556 1.00 96.50 276 ILE A N 1
ATOM 2207 C CA . ILE A 1 276 ? -22.297 -4.241 -13.504 1.00 96.50 276 ILE A CA 1
ATOM 2208 C C . ILE A 1 276 ? -21.346 -3.108 -13.104 1.00 96.50 276 ILE A C 1
ATOM 2210 O O . ILE A 1 276 ? -20.464 -3.318 -12.271 1.00 96.50 276 ILE A O 1
ATOM 2214 N N . SER A 1 277 ? -21.536 -1.905 -13.659 1.00 95.62 277 SER A N 1
ATOM 2215 C CA . SER A 1 277 ? -20.701 -0.743 -13.318 1.00 95.62 277 SER A CA 1
ATOM 2216 C C . SER A 1 277 ? -20.817 -0.387 -11.833 1.00 95.62 277 SER A C 1
ATOM 2218 O O . SER A 1 277 ? -19.809 -0.122 -11.180 1.00 95.62 277 SER A O 1
ATOM 2220 N N . GLN A 1 278 ? -22.034 -0.441 -11.283 1.00 94.00 278 GLN A N 1
ATOM 2221 C CA . GLN A 1 278 ? -22.304 -0.200 -9.867 1.00 94.00 278 GLN A CA 1
ATOM 2222 C C . GLN A 1 278 ? -21.715 -1.301 -8.975 1.00 94.00 278 GLN A C 1
ATOM 2224 O O . GLN A 1 278 ? -21.040 -0.987 -7.995 1.00 94.00 278 GLN A O 1
ATOM 2229 N N . LEU A 1 279 ? -21.943 -2.573 -9.320 1.00 93.06 279 LEU A N 1
ATOM 2230 C CA . LEU A 1 279 ? -21.487 -3.732 -8.547 1.00 93.06 279 LEU A CA 1
ATOM 2231 C C . LEU A 1 279 ? -19.961 -3.765 -8.421 1.00 93.06 279 LEU A C 1
ATOM 2233 O O . LEU A 1 279 ? -19.427 -3.967 -7.334 1.00 93.06 279 LEU A O 1
ATOM 2237 N N . LEU A 1 280 ? -19.260 -3.560 -9.536 1.00 91.31 280 LEU A N 1
ATOM 2238 C CA . LEU A 1 280 ? -17.804 -3.677 -9.595 1.00 91.31 280 LEU A CA 1
ATOM 2239 C C . LEU A 1 280 ? -17.075 -2.353 -9.331 1.00 91.31 280 LEU A C 1
ATOM 2241 O O . LEU A 1 280 ? -15.854 -2.361 -9.204 1.00 91.31 280 LEU A O 1
ATOM 2245 N N . LYS A 1 281 ? -17.795 -1.223 -9.261 1.00 93.56 281 LYS A N 1
ATOM 2246 C CA . LYS A 1 281 ? -17.229 0.138 -9.190 1.00 93.56 281 LYS A CA 1
ATOM 2247 C C . LYS A 1 281 ? -16.243 0.434 -10.333 1.00 93.56 281 LYS A C 1
ATOM 2249 O O . LYS A 1 281 ? -15.209 1.066 -10.129 1.00 93.56 281 LYS A O 1
ATOM 2254 N N . VAL A 1 282 ? -16.566 -0.016 -11.548 1.00 90.50 282 VAL A N 1
ATOM 2255 C CA . VAL A 1 282 ? -15.758 0.199 -12.766 1.00 90.50 282 VAL A CA 1
ATOM 2256 C C . VAL A 1 282 ? -16.602 0.783 -13.895 1.00 90.50 282 VAL A C 1
ATOM 2258 O O . VAL A 1 282 ? -17.822 0.652 -13.908 1.00 90.50 282 VAL A O 1
ATOM 2261 N N . THR A 1 283 ? -15.952 1.382 -14.895 1.00 93.56 283 THR A N 1
ATOM 2262 C CA . THR A 1 283 ? -16.634 1.767 -16.141 1.00 93.56 283 THR A CA 1
ATOM 2263 C C . THR A 1 283 ? -16.758 0.543 -17.048 1.00 93.56 283 THR A C 1
ATOM 2265 O O . THR A 1 283 ? -15.799 0.162 -17.718 1.00 93.56 283 THR A O 1
ATOM 2268 N N . PHE A 1 284 ? -17.930 -0.094 -17.075 1.00 96.38 284 PHE A N 1
ATOM 2269 C CA . PHE A 1 284 ? -18.171 -1.254 -17.932 1.00 96.38 284 PHE A CA 1
ATOM 2270 C C . PHE A 1 284 ? -18.657 -0.829 -19.326 1.00 96.38 284 PHE A C 1
ATOM 2272 O O . PHE A 1 284 ? -19.587 -0.037 -19.472 1.00 96.38 284 PHE A O 1
ATOM 2279 N N . ASN A 1 285 ? -18.040 -1.371 -20.378 1.00 94.19 285 ASN A N 1
ATOM 2280 C CA . ASN A 1 285 ? -18.328 -1.001 -21.770 1.00 94.19 285 ASN A CA 1
ATOM 2281 C C . ASN A 1 285 ? -19.470 -1.815 -22.415 1.00 94.19 285 ASN A C 1
ATOM 2283 O O . ASN A 1 285 ? -19.730 -1.654 -23.606 1.00 94.19 285 ASN A O 1
ATOM 2287 N N . GLY A 1 286 ? -20.130 -2.694 -21.654 1.00 95.38 286 GLY A N 1
ATOM 2288 C CA . GLY A 1 286 ? -21.196 -3.566 -22.153 1.00 95.38 286 GLY A CA 1
ATOM 2289 C C . GLY A 1 286 ? -20.718 -4.912 -22.712 1.00 95.38 286 GLY A C 1
ATOM 2290 O O . GLY A 1 286 ? -21.545 -5.706 -23.147 1.00 95.38 286 GLY A O 1
ATOM 2291 N N . ARG A 1 287 ? -19.410 -5.207 -22.713 1.00 97.62 287 ARG A N 1
ATOM 2292 C CA . ARG A 1 287 ? -18.864 -6.477 -23.219 1.00 97.62 287 ARG A CA 1
ATOM 2293 C C . ARG A 1 287 ? -18.240 -7.285 -22.090 1.00 97.62 287 ARG A C 1
ATOM 2295 O O . ARG A 1 287 ? -17.160 -6.947 -21.626 1.00 97.62 287 ARG A O 1
ATOM 2302 N N . PHE A 1 288 ? -18.838 -8.419 -21.724 1.00 97.31 288 PHE A N 1
ATOM 2303 C CA . PHE A 1 288 ? -18.307 -9.306 -20.672 1.00 97.31 288 PHE A CA 1
ATOM 2304 C C . PHE A 1 288 ? -16.840 -9.716 -20.886 1.00 97.31 288 PHE A C 1
ATOM 2306 O O . PHE A 1 288 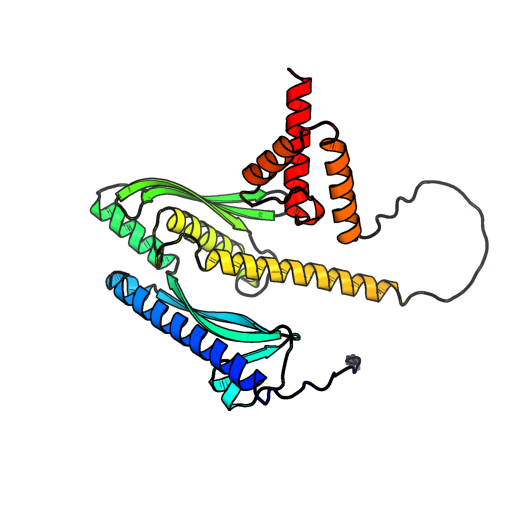? -16.095 -9.894 -19.929 1.00 97.31 288 PHE A O 1
ATOM 2313 N N . ASN A 1 289 ? -16.382 -9.784 -22.139 1.00 95.94 289 ASN A N 1
ATOM 2314 C CA . ASN A 1 289 ? -14.989 -10.094 -22.464 1.00 95.94 289 ASN A CA 1
ATOM 2315 C C . ASN A 1 289 ? -13.962 -9.097 -21.888 1.00 95.94 289 ASN A C 1
ATOM 2317 O O . ASN A 1 289 ? -12.795 -9.465 -21.730 1.00 95.94 289 ASN A O 1
ATOM 2321 N N . SER A 1 290 ? -14.373 -7.866 -21.552 1.00 95.19 290 SER A N 1
ATOM 2322 C CA . SER A 1 290 ? -13.502 -6.869 -20.917 1.00 95.19 290 SER A CA 1
ATOM 2323 C C . SER A 1 290 ? -13.261 -7.119 -19.428 1.00 95.19 290 SER A C 1
ATOM 2325 O O . SER A 1 290 ? -12.460 -6.409 -18.832 1.00 95.19 290 SER A O 1
ATOM 2327 N N . LEU A 1 291 ? -13.974 -8.069 -18.818 1.00 93.62 291 LEU A N 1
ATOM 2328 C CA . LEU A 1 291 ? -13.859 -8.386 -17.399 1.00 93.62 291 LEU A CA 1
ATOM 2329 C C . LEU A 1 291 ? -12.874 -9.540 -17.167 1.00 93.62 291 LEU A C 1
ATOM 2331 O O . LEU A 1 291 ? -12.666 -10.415 -18.021 1.00 93.62 291 LEU A O 1
ATOM 2335 N N . GLU A 1 292 ? -12.264 -9.543 -15.988 1.00 93.38 292 GLU A N 1
ATOM 2336 C CA . GLU A 1 292 ? -11.449 -10.654 -15.499 1.00 93.38 292 GLU A CA 1
ATOM 2337 C C . GLU A 1 292 ? -12.325 -11.796 -14.956 1.00 93.38 292 GLU A C 1
ATOM 2339 O O . GLU A 1 292 ? -13.486 -11.598 -14.601 1.00 93.38 292 GLU A O 1
ATOM 2344 N N . VAL A 1 293 ? -11.771 -13.009 -14.849 1.00 90.81 293 VAL A N 1
ATOM 2345 C CA . VAL A 1 293 ? -12.515 -14.208 -14.402 1.00 90.81 293 VAL A CA 1
ATOM 2346 C C . VAL A 1 293 ? -13.161 -14.008 -13.025 1.00 90.81 293 VAL A C 1
ATOM 2348 O O . VAL A 1 293 ? -14.311 -14.394 -12.828 1.00 90.81 293 VAL A O 1
ATOM 2351 N N . GLY A 1 294 ? -12.459 -13.365 -12.086 1.00 83.56 294 GLY A N 1
ATOM 2352 C CA . GLY A 1 294 ? -13.007 -13.064 -10.759 1.00 83.56 294 GLY A CA 1
ATOM 2353 C C . GLY A 1 294 ? -14.204 -12.109 -10.810 1.00 83.56 294 GLY A C 1
ATOM 2354 O O . GLY A 1 294 ? -15.205 -12.337 -10.137 1.00 83.56 294 GLY A O 1
ATOM 2355 N N . GLN A 1 295 ? -14.138 -11.086 -11.666 1.00 93.31 295 GLN A N 1
ATOM 2356 C CA . GLN A 1 295 ? -15.236 -10.141 -11.877 1.00 93.31 295 GLN A CA 1
ATOM 2357 C C . GLN A 1 295 ? -16.445 -10.825 -12.524 1.00 93.31 295 GLN A C 1
ATOM 2359 O O . GLN A 1 295 ? -17.573 -10.599 -12.096 1.00 93.31 295 GLN A O 1
ATOM 2364 N N . LEU A 1 296 ? -16.219 -11.703 -13.508 1.00 95.62 296 LEU A N 1
ATOM 2365 C CA . LEU A 1 296 ? -17.283 -12.471 -14.163 1.00 95.62 296 LEU A CA 1
ATOM 2366 C C . LEU A 1 296 ? -18.045 -13.359 -13.170 1.00 95.62 296 LEU A C 1
ATOM 2368 O O . LEU A 1 296 ? -19.271 -13.367 -13.197 1.00 95.62 296 LEU A O 1
ATOM 2372 N N . ARG A 1 297 ? -17.347 -14.046 -12.255 1.00 93.62 297 ARG A N 1
ATOM 2373 C CA . ARG A 1 297 ? -17.995 -14.872 -11.217 1.00 93.62 297 ARG A CA 1
ATOM 2374 C C . ARG A 1 297 ? -18.854 -14.047 -10.259 1.00 93.62 297 ARG A C 1
ATOM 2376 O O . ARG A 1 297 ? -19.957 -14.462 -9.924 1.00 93.62 297 ARG A O 1
ATOM 2383 N N . LEU A 1 298 ? -18.366 -12.878 -9.835 1.00 87.50 298 LEU A N 1
ATOM 2384 C CA . LEU A 1 298 ? -19.136 -11.972 -8.975 1.00 87.50 298 LEU A CA 1
ATOM 2385 C C . LEU A 1 298 ? -20.413 -11.490 -9.672 1.00 87.50 298 LEU A C 1
ATOM 2387 O O . LEU A 1 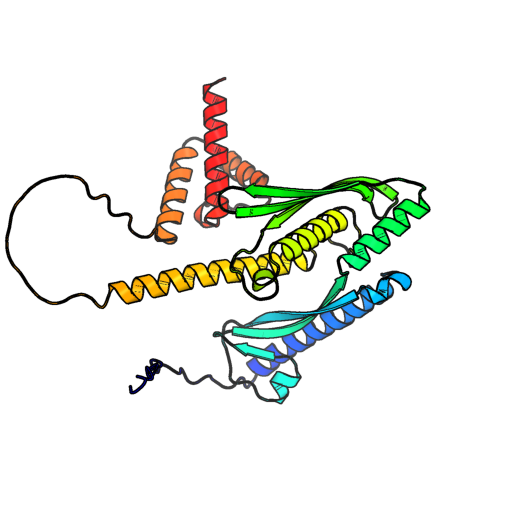298 ? -21.481 -11.500 -9.066 1.00 87.50 298 LEU A O 1
ATOM 2391 N N . VAL A 1 299 ? -20.310 -11.116 -10.950 1.00 96.44 299 VAL A N 1
ATOM 2392 C CA . VAL A 1 299 ? -21.461 -10.699 -11.763 1.00 96.44 299 VAL A CA 1
ATOM 2393 C C . VAL A 1 299 ? -22.451 -11.854 -11.953 1.00 96.44 299 VAL A C 1
ATOM 2395 O O . VAL A 1 299 ? -23.655 -11.643 -11.849 1.00 96.44 299 VAL A O 1
ATOM 2398 N N . GLU A 1 300 ? -21.968 -13.075 -12.192 1.00 97.19 300 GLU A N 1
ATOM 2399 C CA . GLU A 1 300 ? -22.817 -14.261 -12.365 1.00 97.19 300 GLU A CA 1
ATOM 2400 C C . GLU A 1 300 ? -23.606 -14.581 -11.093 1.00 97.19 300 GLU A C 1
ATOM 2402 O O . GLU A 1 300 ? -24.823 -14.750 -11.149 1.00 97.19 300 GLU A O 1
ATOM 2407 N N . MET A 1 301 ? -22.923 -14.624 -9.947 1.00 94.50 301 MET A N 1
ATOM 2408 C CA . MET A 1 301 ? -23.543 -14.875 -8.645 1.00 94.50 301 MET A CA 1
ATOM 2409 C C . MET A 1 301 ? -24.610 -13.823 -8.326 1.00 94.50 301 MET A C 1
ATOM 2411 O O . MET A 1 301 ? -25.697 -14.165 -7.871 1.00 94.50 301 MET A O 1
ATOM 2415 N N . TYR A 1 302 ? -24.318 -12.556 -8.628 1.00 96.56 302 TYR A N 1
ATOM 2416 C CA . TYR A 1 302 ? -25.240 -11.449 -8.415 1.00 96.56 302 TYR A CA 1
ATOM 2417 C C . TYR A 1 302 ? -26.528 -11.579 -9.244 1.00 96.56 302 TYR A C 1
ATOM 2419 O O . TYR A 1 302 ? -27.622 -11.501 -8.694 1.00 96.56 302 TYR A O 1
ATOM 2427 N N . PHE A 1 303 ? -26.415 -11.822 -10.556 1.00 97.31 303 PHE A N 1
ATOM 2428 C CA . PHE A 1 303 ? -27.597 -11.959 -11.415 1.00 97.31 303 PHE A CA 1
ATOM 2429 C C . PHE A 1 303 ? -28.407 -13.227 -11.124 1.00 97.31 303 PHE A C 1
ATOM 2431 O O . PHE A 1 303 ? -29.623 -13.201 -11.281 1.00 97.31 303 PHE A O 1
ATOM 2438 N N . LYS A 1 304 ? -27.770 -14.322 -10.686 1.00 96.75 304 LYS A N 1
ATOM 2439 C CA . LYS A 1 304 ? -28.501 -15.517 -10.230 1.00 96.75 304 LYS A CA 1
ATOM 2440 C C . LYS A 1 304 ? -29.389 -15.199 -9.030 1.00 96.75 304 LYS A C 1
ATOM 2442 O O . LYS A 1 304 ? -30.579 -15.483 -9.091 1.00 96.75 304 LYS A O 1
ATOM 2447 N N . GLN A 1 305 ? -28.831 -14.541 -8.013 1.00 94.06 305 GLN A N 1
ATOM 2448 C CA . GLN A 1 305 ? -29.588 -14.113 -6.835 1.00 94.06 305 GLN A CA 1
ATOM 2449 C C . GLN A 1 305 ? -30.757 -13.196 -7.221 1.00 94.06 305 GLN A C 1
ATOM 2451 O O . GLN A 1 305 ? -31.876 -13.396 -6.773 1.00 94.06 305 GLN A O 1
ATOM 2456 N N . GLU A 1 306 ? -30.519 -12.222 -8.102 1.00 95.38 306 GLU A N 1
ATOM 2457 C CA . GLU A 1 306 ? -31.559 -11.279 -8.526 1.00 95.38 306 GLU A CA 1
ATOM 2458 C C . GLU A 1 306 ? -32.722 -11.968 -9.265 1.00 95.38 306 GLU A C 1
ATOM 2460 O O . GLU A 1 306 ? -33.881 -11.599 -9.081 1.00 95.38 306 GLU A O 1
ATOM 2465 N N . ILE A 1 307 ? -32.429 -12.980 -10.089 1.00 96.38 307 ILE A N 1
ATOM 2466 C CA . ILE A 1 307 ? -33.455 -13.778 -10.776 1.00 96.38 307 ILE A CA 1
ATOM 2467 C C . ILE A 1 307 ? -34.237 -14.636 -9.776 1.00 96.38 307 ILE A C 1
ATOM 2469 O O . ILE A 1 307 ? -35.454 -14.757 -9.908 1.00 96.38 307 ILE A O 1
ATOM 2473 N N . GLU A 1 308 ? -33.561 -15.225 -8.788 1.00 95.38 308 GLU A N 1
ATOM 2474 C CA . GLU A 1 308 ? -34.211 -15.991 -7.719 1.00 95.38 308 GLU A CA 1
ATOM 2475 C C . GLU A 1 308 ? -35.164 -15.101 -6.906 1.00 95.38 308 GLU A C 1
ATOM 2477 O O . GLU A 1 308 ? -36.324 -15.464 -6.716 1.00 95.38 308 GLU A O 1
ATOM 2482 N N . ASP A 1 309 ? -34.731 -13.895 -6.529 1.00 95.44 309 ASP A N 1
ATOM 2483 C CA . ASP A 1 309 ? -35.548 -12.934 -5.777 1.00 95.44 309 ASP A CA 1
ATOM 2484 C C . ASP A 1 309 ? -36.811 -12.503 -6.561 1.00 95.44 309 ASP A C 1
ATOM 2486 O O . ASP A 1 309 ? -37.885 -12.318 -5.979 1.00 95.44 309 ASP A O 1
ATOM 2490 N N . GLN A 1 310 ? -36.714 -12.393 -7.893 1.00 94.19 310 GLN A N 1
ATOM 2491 C CA . GLN A 1 310 ? -37.851 -12.078 -8.772 1.00 94.19 310 GLN A CA 1
ATOM 2492 C C . GLN A 1 310 ? -38.842 -13.236 -8.941 1.00 94.19 310 GLN A C 1
ATOM 2494 O O . GLN A 1 310 ? -39.997 -12.986 -9.265 1.00 94.19 310 GLN A O 1
ATOM 2499 N N . GLN A 1 311 ? -38.421 -14.490 -8.752 1.00 93.94 311 GLN A N 1
ATOM 2500 C CA . GLN A 1 311 ? -39.316 -15.653 -8.844 1.00 93.94 311 GLN A CA 1
ATOM 2501 C C . GLN A 1 311 ? -40.113 -15.896 -7.559 1.00 93.94 311 GLN A C 1
ATOM 2503 O O . GLN A 1 311 ? -41.137 -16.577 -7.592 1.00 93.94 311 GLN A O 1
ATOM 2508 N N . VAL A 1 312 ? -39.629 -15.374 -6.430 1.00 91.12 312 VAL A N 1
ATOM 2509 C CA . VAL A 1 312 ? -40.279 -15.500 -5.117 1.00 91.12 312 VAL A CA 1
ATOM 2510 C C . VAL A 1 312 ? -41.312 -14.385 -4.875 1.00 91.12 312 VAL A C 1
ATOM 2512 O O . VAL A 1 312 ? -42.153 -14.523 -3.986 1.00 91.12 312 VAL A O 1
ATOM 2515 N N . SER A 1 313 ? -41.265 -13.308 -5.666 1.00 75.56 313 SER A N 1
ATOM 2516 C CA . SER A 1 313 ? -42.155 -12.138 -5.573 1.00 75.56 313 SER A CA 1
ATOM 2517 C C . SER A 1 313 ? -43.356 -12.239 -6.513 1.00 75.56 313 SER A C 1
ATOM 2519 O O . SER A 1 313 ? -44.460 -11.833 -6.085 1.00 75.56 313 SER A O 1
#